Protein AF-A0A965NZQ6-F1 (afdb_monomer)

Sequence (227 aa):
MMHLPGYSPMPSATSSLTSCELIMVKKWIIGSYPTGTILVDLKPTNPVNPIVTITSPVTPPPTTNVVCNPDTIYFKQKILTLIVSNCAMSGCHDAISQREGVILTDYNHIIKEVNIKNPSSSSLYTSLLRTGEERMPPPPMAAFSKDNIAMVLTWIKQGAKNNSCEASGTACITTNMSYAKDITPILQASCTGCHSGTKPQGAIDLTTYANVSPYALNGKLYGSVAH

Foldseek 3Di:
DDFDPPAAAPPPLLDADDPLLLLLLVLVLCPQDDDDDDPPPPDPPDPDDDDPDDPDDDDFDPLPQQDDDPLAQACPPQVLSVCCVFAQDPCGQHPPNNVVVQHSNDLVRQCVQADLVDRCPRNVLVLLVDDDCSHPPGPPDDRDDPVSSVSSSSCSPVVVDNGDGDRPPDRRGRPPDDCVPSVQVSCVVTPCVQQDDDDHVVVQHPNDPVRCVVCSNVVNVSSNRVD

Mean predicted aligned error: 13.4 Å

Solvent-accessible surface area (backbone atoms only — not comparable to full-atom values): 13805 Å² total; per-residue (Å²): 116,81,61,54,91,94,54,67,73,39,39,57,84,76,48,69,68,48,76,52,53,48,50,34,54,48,30,62,64,74,50,45,68,95,55,98,67,93,78,73,86,85,67,102,82,69,97,73,77,85,79,79,83,73,94,64,90,74,77,75,77,78,76,58,72,42,78,60,62,89,88,59,69,30,26,61,80,47,53,48,38,55,40,27,69,58,44,28,39,91,82,30,19,14,90,82,53,24,44,95,79,37,38,37,73,45,67,85,46,43,55,74,37,50,32,64,93,44,42,83,73,7,58,58,55,47,40,56,70,41,60,79,88,70,14,42,43,49,79,92,51,73,69,68,49,71,65,59,53,50,48,53,51,49,25,26,70,72,60,59,52,94,39,71,67,70,57,43,90,61,58,69,64,61,58,93,74,45,62,77,79,65,44,44,60,55,35,57,75,61,41,36,88,50,17,29,85,100,76,20,53,94,78,39,46,51,82,43,67,83,55,36,45,64,36,45,76,70,44,50,50,58,45,22,40,58,112

Secondary structure (DSSP, 8-state):
-PPPTT---SS-TT----HHHHHHHHHHHH--SS---------TT----------S--PPPP-------TT---IIIIIIHHHHHHTSSTTTTSTTT-GGG---SSHHHHGGG--SSSGGG-HHHHHHT--GGG-SSPTTSPPPPHHHHHHHHHHHHTT---------SS----SS--IIIIIHHHHHHHTTTTS-SSS-GGG---SSHHHHHHHHHTSHHHHHH--

pLDDT: mean 76.34, std 20.04, range [27.98, 98.5]

Radius of gyration: 21.29 Å; Cα contacts (8 Å, |Δi|>4): 289; chains: 1; bounding box: 52×31×70 Å

Structure (mmCIF, N/CA/C/O backbone):
data_AF-A0A965NZQ6-F1
#
_entry.id   AF-A0A965NZQ6-F1
#
loop_
_atom_site.group_PDB
_atom_site.id
_atom_site.type_symbol
_atom_site.label_atom_id
_atom_site.label_alt_id
_atom_site.label_comp_id
_atom_site.label_asym_id
_atom_site.label_entity_id
_atom_site.label_seq_id
_atom_site.pdbx_PDB_ins_code
_atom_site.Cartn_x
_atom_site.Cartn_y
_atom_site.Cartn_z
_atom_site.occupancy
_atom_site.B_iso_or_equiv
_atom_site.auth_seq_id
_atom_site.auth_comp_id
_atom_site.auth_asym_id
_atom_site.auth_atom_id
_atom_site.pdbx_PDB_model_num
ATOM 1 N N . MET A 1 1 ? -0.314 -11.482 -2.669 1.00 34.03 1 MET A N 1
ATOM 2 C CA . MET A 1 1 ? 0.612 -12.296 -3.479 1.00 34.03 1 MET A CA 1
ATOM 3 C C . MET A 1 1 ? 1.827 -12.430 -2.589 1.00 34.03 1 MET A C 1
ATOM 5 O O . MET A 1 1 ? 2.390 -11.414 -2.226 1.00 34.03 1 MET A O 1
ATOM 9 N N . MET A 1 2 ? 2.039 -13.617 -2.026 1.00 33.62 2 MET A N 1
ATOM 10 C CA . MET A 1 2 ? 3.046 -13.835 -0.987 1.00 33.62 2 MET A CA 1
ATOM 11 C C . MET A 1 2 ? 4.432 -13.815 -1.628 1.00 33.62 2 MET A C 1
ATOM 13 O O . MET A 1 2 ? 4.609 -14.391 -2.703 1.00 33.62 2 MET A O 1
ATOM 17 N N . HIS A 1 3 ? 5.384 -13.151 -0.976 1.00 46.97 3 HIS A N 1
ATOM 18 C CA . HIS A 1 3 ? 6.792 -13.209 -1.345 1.00 46.97 3 HIS A CA 1
ATOM 19 C C . HIS A 1 3 ? 7.235 -14.657 -1.542 1.00 46.97 3 HIS A C 1
ATOM 21 O O . HIS A 1 3 ? 6.832 -15.552 -0.793 1.00 46.97 3 HIS A O 1
ATOM 27 N N . LEU A 1 4 ? 8.090 -14.883 -2.538 1.00 42.50 4 LEU A N 1
ATOM 28 C CA . LEU A 1 4 ? 8.787 -16.155 -2.645 1.00 42.50 4 LEU A CA 1
ATOM 29 C C . LEU A 1 4 ? 9.587 -16.381 -1.340 1.00 42.50 4 LEU A C 1
ATOM 31 O O . LEU A 1 4 ? 10.176 -15.429 -0.816 1.00 42.50 4 LEU A O 1
ATOM 35 N N . PRO A 1 5 ? 9.618 -17.605 -0.787 1.00 43.97 5 PRO A N 1
ATOM 36 C CA . PRO A 1 5 ? 10.427 -17.903 0.390 1.00 43.97 5 PRO A CA 1
ATOM 37 C C . PRO A 1 5 ? 11.899 -17.517 0.169 1.00 43.97 5 PRO A C 1
ATOM 39 O O . PRO A 1 5 ? 12.498 -17.910 -0.832 1.00 43.97 5 PRO A O 1
ATOM 42 N N . GLY A 1 6 ? 12.472 -16.742 1.097 1.00 54.19 6 GLY A N 1
ATOM 43 C CA . GLY A 1 6 ? 13.878 -16.308 1.058 1.00 54.19 6 GLY A CA 1
ATOM 44 C C . GLY A 1 6 ? 14.145 -14.911 0.478 1.00 54.19 6 GLY A C 1
ATOM 45 O O . GLY A 1 6 ? 15.311 -14.547 0.335 1.00 54.19 6 GLY A O 1
ATOM 46 N N . TYR A 1 7 ? 13.108 -14.124 0.168 1.00 55.75 7 TYR A N 1
ATOM 47 C CA . TYR A 1 7 ? 13.244 -12.759 -0.357 1.00 55.75 7 TYR A CA 1
ATOM 48 C C . TYR A 1 7 ? 12.784 -11.701 0.651 1.00 55.75 7 TYR A C 1
ATOM 50 O O . TYR A 1 7 ? 11.674 -11.787 1.174 1.00 55.75 7 TYR A O 1
ATOM 58 N N . SER A 1 8 ? 13.622 -10.688 0.895 1.00 63.75 8 SER A N 1
ATOM 59 C CA . SER A 1 8 ? 13.237 -9.502 1.670 1.00 63.75 8 SER A CA 1
ATOM 60 C C . SER A 1 8 ? 12.406 -8.546 0.801 1.00 63.75 8 SER A C 1
ATOM 62 O O . SER A 1 8 ? 12.817 -8.287 -0.334 1.00 63.75 8 SER A O 1
ATOM 64 N N . PRO A 1 9 ? 11.286 -7.993 1.308 1.00 65.88 9 PRO A N 1
ATOM 65 C CA . PRO A 1 9 ? 10.517 -6.964 0.606 1.00 65.88 9 PRO A CA 1
ATOM 66 C C . PRO A 1 9 ? 11.389 -5.740 0.305 1.00 65.88 9 PRO A C 1
ATOM 68 O O . PRO A 1 9 ? 12.067 -5.246 1.211 1.00 65.88 9 PRO A O 1
ATOM 71 N N . MET A 1 10 ? 11.396 -5.280 -0.948 1.00 78.25 10 MET A N 1
ATOM 72 C CA . MET A 1 10 ? 12.131 -4.095 -1.397 1.00 78.25 10 MET A CA 1
ATOM 73 C C . MET A 1 10 ? 11.347 -3.355 -2.489 1.00 78.25 10 MET A C 1
ATOM 75 O O . MET A 1 10 ? 10.882 -4.014 -3.411 1.00 78.25 10 MET A O 1
ATOM 79 N N . PRO A 1 11 ? 11.294 -2.013 -2.513 1.00 76.12 11 PRO A N 1
ATOM 80 C CA . PRO A 1 11 ? 11.887 -1.067 -1.559 1.00 76.12 11 PRO A CA 1
ATOM 81 C C . PRO A 1 11 ? 11.336 -1.243 -0.130 1.00 76.12 11 PRO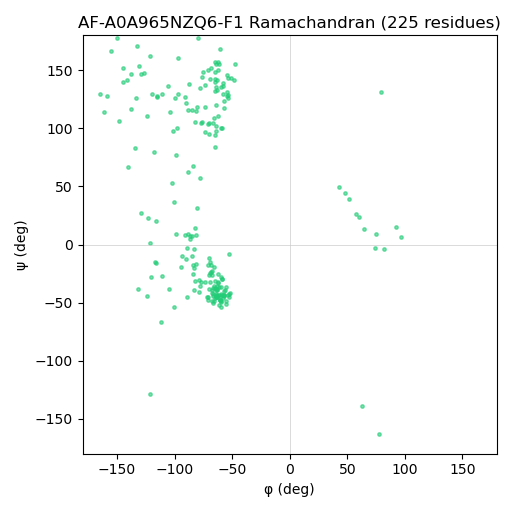 A C 1
ATOM 83 O O . PRO A 1 11 ? 10.409 -2.023 0.061 1.00 76.12 11 PRO A O 1
ATOM 86 N N . SER A 1 12 ? 11.946 -0.620 0.892 1.00 64.06 12 SER A N 1
ATOM 87 C CA . SER A 1 12 ? 11.564 -0.849 2.305 1.00 64.06 12 SER A CA 1
ATOM 88 C C . SER A 1 12 ? 10.049 -0.776 2.507 1.00 64.06 12 SER A C 1
ATOM 90 O O . SER A 1 12 ? 9.394 -0.052 1.780 1.00 64.06 12 SER A O 1
ATOM 92 N N . ALA A 1 13 ? 9.487 -1.417 3.539 1.00 57.59 13 ALA A N 1
ATOM 93 C CA . ALA A 1 13 ? 8.031 -1.536 3.761 1.00 57.59 13 ALA A CA 1
ATOM 94 C C . ALA A 1 13 ? 7.203 -0.218 3.749 1.00 57.59 13 ALA A C 1
ATOM 96 O O . ALA A 1 13 ? 5.975 -0.250 3.782 1.00 57.59 13 ALA A O 1
ATOM 97 N N . THR A 1 14 ? 7.861 0.941 3.705 1.00 55.69 14 THR A N 1
ATOM 98 C CA . THR A 1 14 ? 7.290 2.287 3.573 1.00 55.69 14 THR A CA 1
ATOM 99 C C . THR A 1 14 ? 7.205 2.808 2.126 1.00 55.69 14 THR A C 1
ATOM 101 O O . THR A 1 14 ? 6.559 3.830 1.899 1.00 55.69 14 THR A O 1
ATOM 104 N N . SER A 1 15 ? 7.813 2.139 1.140 1.00 66.31 15 SER A N 1
ATOM 105 C CA . SER A 1 15 ? 7.733 2.448 -0.292 1.00 66.31 15 SER A CA 1
ATOM 106 C C . SER A 1 15 ? 7.573 1.168 -1.125 1.00 66.31 15 SER A C 1
ATOM 108 O O . SER A 1 15 ? 8.039 0.095 -0.766 1.00 66.31 15 SER A O 1
ATOM 110 N N . SER A 1 16 ? 6.850 1.253 -2.239 1.00 75.12 16 SER A N 1
ATOM 111 C CA . SER A 1 16 ? 6.612 0.114 -3.135 1.00 75.12 16 SER A CA 1
ATOM 112 C C . SER A 1 16 ? 6.572 0.602 -4.574 1.00 75.12 16 SER A C 1
ATOM 114 O O . SER A 1 16 ? 6.234 1.762 -4.818 1.00 75.12 16 SER A O 1
ATOM 116 N N . LEU A 1 17 ? 6.939 -0.270 -5.514 1.00 78.62 17 LEU A N 1
ATOM 117 C CA . LEU A 1 17 ? 6.718 0.011 -6.928 1.00 78.62 17 LEU A CA 1
ATOM 118 C C . LEU A 1 17 ? 5.216 0.067 -7.189 1.00 78.62 17 LEU A C 1
ATOM 120 O O . LEU A 1 17 ? 4.436 -0.736 -6.670 1.00 78.62 17 LEU A O 1
ATOM 124 N N . THR A 1 18 ? 4.821 0.984 -8.058 1.00 76.56 18 THR A N 1
ATOM 125 C CA . THR A 1 18 ? 3.441 1.070 -8.512 1.00 76.56 18 THR A CA 1
ATOM 126 C C . THR A 1 18 ? 3.036 -0.212 -9.242 1.00 76.56 18 THR A C 1
ATOM 128 O O . THR A 1 18 ? 3.856 -0.927 -9.826 1.00 76.56 18 THR A O 1
ATOM 131 N N . SER A 1 19 ? 1.733 -0.503 -9.299 1.00 73.06 19 SER A N 1
ATOM 132 C CA . SER A 1 19 ? 1.248 -1.660 -10.077 1.00 73.06 19 SER A CA 1
ATOM 133 C C . SER A 1 19 ? 1.639 -1.570 -11.563 1.00 73.06 19 SER A C 1
ATOM 135 O O . SER A 1 19 ? 1.861 -2.593 -12.206 1.00 73.06 19 SER A O 1
ATOM 137 N N . CYS A 1 20 ? 1.765 -0.350 -12.091 1.00 76.75 20 CYS A N 1
ATOM 138 C CA . CYS A 1 20 ? 2.241 -0.076 -13.442 1.00 76.75 20 CYS A CA 1
ATOM 139 C C . CYS A 1 20 ? 3.720 -0.447 -13.618 1.00 76.75 20 CYS A C 1
ATOM 141 O O . CYS A 1 20 ? 4.063 -1.203 -14.524 1.00 76.75 20 CYS A O 1
ATOM 143 N N . GLU A 1 21 ? 4.584 0.016 -12.714 1.00 82.12 21 GLU A N 1
ATOM 144 C CA . GLU A 1 21 ? 6.017 -0.289 -12.719 1.00 82.12 21 GLU A CA 1
ATOM 145 C C . GLU A 1 21 ? 6.275 -1.780 -12.517 1.00 82.12 21 GLU A C 1
ATOM 147 O O . GLU A 1 21 ? 7.115 -2.354 -13.203 1.00 82.12 21 GLU A O 1
ATOM 152 N N . LEU A 1 22 ? 5.497 -2.451 -11.661 1.00 79.25 22 LEU A N 1
ATOM 153 C CA . LEU A 1 22 ? 5.549 -3.906 -11.524 1.00 79.25 22 LEU A CA 1
ATOM 154 C C . LEU A 1 22 ? 5.190 -4.615 -12.831 1.00 79.25 22 LEU A C 1
ATOM 156 O O . LEU A 1 22 ? 5.868 -5.566 -13.216 1.00 79.25 22 LEU A O 1
ATOM 160 N N . ILE A 1 23 ? 4.154 -4.157 -13.541 1.00 76.44 23 ILE A N 1
ATOM 161 C CA . ILE A 1 23 ? 3.799 -4.699 -14.859 1.00 76.44 23 ILE A CA 1
ATOM 162 C C . ILE A 1 23 ? 4.926 -4.446 -15.863 1.00 76.44 23 ILE A C 1
ATOM 164 O O . ILE A 1 23 ? 5.270 -5.362 -16.606 1.00 76.44 23 ILE A O 1
ATOM 168 N N . MET A 1 24 ? 5.518 -3.252 -15.869 1.00 80.44 24 MET A N 1
ATOM 169 C CA . MET A 1 24 ? 6.642 -2.897 -16.736 1.00 80.44 24 MET A CA 1
ATOM 170 C C . MET A 1 24 ? 7.864 -3.783 -16.465 1.00 80.44 24 MET A C 1
ATOM 172 O O . MET A 1 24 ? 8.360 -4.435 -17.381 1.00 80.44 24 MET A O 1
ATOM 176 N N . VAL A 1 25 ? 8.296 -3.898 -15.207 1.00 82.19 25 VAL A N 1
ATOM 177 C CA . VAL A 1 25 ? 9.413 -4.762 -14.795 1.00 82.19 25 VAL A CA 1
ATOM 178 C C . VAL A 1 25 ? 9.116 -6.221 -15.141 1.00 82.19 25 VAL A C 1
ATOM 180 O O . VAL A 1 25 ? 9.960 -6.889 -15.734 1.00 82.19 25 VAL A O 1
ATOM 183 N N . LYS A 1 26 ? 7.900 -6.716 -14.871 1.00 78.88 26 LYS A N 1
ATOM 184 C CA . LYS A 1 26 ? 7.492 -8.080 -15.239 1.00 78.88 26 LYS A CA 1
ATOM 185 C C . LYS A 1 26 ? 7.562 -8.303 -16.744 1.00 78.88 26 LYS A C 1
ATOM 187 O O . LYS A 1 26 ? 8.121 -9.304 -17.173 1.00 78.88 26 LYS A O 1
ATOM 192 N N . LYS A 1 27 ? 6.977 -7.398 -17.537 1.00 76.31 27 LYS A N 1
ATOM 193 C CA . LYS A 1 27 ? 6.918 -7.484 -19.004 1.00 76.31 27 LYS A CA 1
ATOM 194 C C . LYS A 1 27 ? 8.301 -7.397 -19.631 1.00 76.31 27 LYS A C 1
ATOM 196 O O . LYS A 1 27 ? 8.558 -8.122 -20.582 1.00 76.31 27 LYS A O 1
ATOM 201 N N . TRP A 1 28 ? 9.188 -6.577 -19.080 1.00 80.06 28 TRP A N 1
ATOM 202 C CA . TRP A 1 28 ? 10.584 -6.535 -19.492 1.00 80.06 28 TRP A CA 1
ATOM 203 C C . TRP A 1 28 ? 11.317 -7.851 -19.182 1.00 80.06 28 TRP A C 1
ATOM 205 O O . TRP A 1 28 ? 11.960 -8.394 -20.074 1.00 80.06 28 TRP A O 1
ATOM 215 N N . ILE A 1 29 ? 11.159 -8.413 -17.974 1.00 76.81 29 ILE A N 1
ATOM 216 C CA . ILE A 1 29 ? 11.811 -9.677 -17.573 1.00 76.81 29 ILE A CA 1
ATOM 217 C C . ILE A 1 29 ? 11.332 -10.867 -18.416 1.00 76.81 29 ILE A C 1
ATOM 219 O O . ILE A 1 29 ? 12.147 -11.671 -18.859 1.00 76.81 29 ILE A O 1
ATOM 223 N N . ILE A 1 30 ? 10.019 -10.998 -18.639 1.00 66.69 30 ILE A N 1
ATOM 224 C CA . ILE A 1 30 ? 9.443 -12.135 -19.383 1.00 66.69 30 ILE A CA 1
ATOM 225 C C . ILE A 1 30 ? 9.482 -11.949 -20.911 1.00 66.69 30 ILE A C 1
ATOM 227 O O . ILE A 1 30 ? 9.066 -12.849 -21.639 1.00 66.69 30 ILE A O 1
ATOM 231 N N . GLY A 1 31 ? 9.944 -10.790 -21.391 1.00 58.84 31 GLY A N 1
ATOM 232 C CA . GLY A 1 31 ? 9.813 -10.353 -22.779 1.00 58.84 31 GLY A CA 1
ATOM 233 C C . GLY A 1 31 ? 8.415 -9.795 -23.083 1.00 58.84 31 GLY A C 1
ATOM 234 O O . GLY A 1 31 ? 7.385 -10.389 -22.751 1.00 58.84 31 GLY A O 1
ATOM 235 N N . SER A 1 32 ? 8.354 -8.623 -23.720 1.00 45.75 32 SER A N 1
ATOM 236 C CA . SER A 1 32 ? 7.092 -8.004 -24.134 1.00 45.75 32 SER A CA 1
ATOM 237 C C . SER A 1 32 ? 6.379 -8.903 -25.155 1.00 45.75 32 SER A C 1
ATOM 239 O O . SER A 1 32 ? 6.819 -9.052 -26.290 1.00 45.75 32 SER A O 1
ATOM 241 N N . TYR A 1 33 ? 5.261 -9.516 -24.765 1.00 37.78 33 TYR A N 1
ATOM 242 C CA . TYR A 1 33 ? 4.355 -10.169 -25.717 1.00 37.78 33 TYR A CA 1
ATOM 243 C C . TYR A 1 33 ? 3.745 -9.100 -26.661 1.00 37.78 33 TYR A C 1
ATOM 245 O O . TYR A 1 33 ? 3.393 -8.031 -26.155 1.00 37.78 33 TYR A O 1
ATOM 253 N N . PRO A 1 34 ? 3.594 -9.360 -27.981 1.00 42.66 34 PRO A N 1
ATOM 254 C CA . PRO A 1 34 ? 3.455 -10.678 -28.583 1.00 42.66 34 PRO A CA 1
ATOM 255 C C . PRO A 1 34 ? 4.574 -11.030 -29.563 1.00 42.66 34 PRO A C 1
ATOM 257 O O . PRO A 1 34 ? 4.357 -11.004 -30.760 1.00 42.66 34 PRO A O 1
ATOM 260 N N . THR A 1 35 ? 5.734 -11.454 -29.073 1.00 40.81 35 THR A N 1
ATOM 261 C CA . THR A 1 35 ? 6.555 -12.445 -29.786 1.00 40.81 35 THR A CA 1
ATOM 262 C C . THR A 1 35 ? 7.531 -13.059 -28.802 1.00 40.81 35 THR A C 1
ATOM 264 O O . THR A 1 35 ? 8.422 -12.385 -28.291 1.00 40.81 35 THR A O 1
ATOM 267 N N . GLY A 1 36 ? 7.365 -14.352 -28.535 1.00 41.78 36 GLY A N 1
ATOM 268 C CA . GLY A 1 36 ? 8.407 -15.138 -27.900 1.00 41.78 36 GLY A CA 1
ATOM 269 C C . GLY A 1 36 ? 9.611 -15.204 -28.830 1.00 41.78 36 GLY A C 1
ATOM 270 O O . GLY A 1 36 ? 9.597 -15.953 -29.793 1.00 41.78 36 GLY A O 1
ATOM 271 N N . THR A 1 37 ? 10.638 -14.410 -28.560 1.00 31.62 37 THR A N 1
ATOM 272 C CA . THR A 1 37 ? 12.043 -14.742 -28.807 1.00 31.62 37 THR A CA 1
ATOM 273 C C . THR A 1 37 ? 12.863 -13.841 -27.892 1.00 31.62 37 THR A C 1
ATOM 275 O O . THR A 1 37 ? 12.667 -12.629 -27.852 1.00 31.62 37 THR A O 1
ATOM 278 N N . ILE A 1 38 ? 13.755 -14.452 -27.122 1.00 36.53 38 ILE A N 1
ATOM 279 C CA . ILE A 1 38 ? 14.754 -13.774 -26.302 1.00 36.53 38 ILE A CA 1
ATOM 280 C C . ILE A 1 38 ? 15.630 -12.916 -27.233 1.00 36.53 38 ILE A C 1
ATOM 282 O O . ILE A 1 38 ? 16.535 -13.434 -27.876 1.00 36.53 38 ILE A O 1
ATOM 286 N N . LEU A 1 39 ? 15.371 -11.608 -27.309 1.00 32.81 39 LEU A N 1
ATOM 287 C CA . LEU A 1 39 ? 16.381 -10.615 -27.681 1.00 32.81 39 LEU A CA 1
ATOM 288 C C . LEU A 1 39 ? 16.898 -9.996 -26.387 1.00 32.81 39 LEU A C 1
ATOM 290 O O . LEU A 1 39 ? 16.508 -8.903 -25.984 1.00 32.81 39 LEU A O 1
ATOM 294 N N . VAL A 1 40 ? 17.750 -10.746 -25.695 1.00 35.12 40 VAL A N 1
ATOM 295 C CA . VAL A 1 40 ? 18.619 -10.158 -24.681 1.00 35.12 40 VAL A CA 1
ATOM 296 C C . VAL A 1 40 ? 19.734 -9.489 -25.477 1.00 35.12 40 VAL A C 1
ATOM 298 O O . VAL A 1 40 ? 20.584 -10.170 -26.048 1.00 35.12 40 VAL A O 1
ATOM 301 N N . ASP A 1 41 ? 19.694 -8.163 -25.579 1.00 36.50 41 ASP A N 1
ATOM 302 C CA . ASP A 1 41 ? 20.861 -7.392 -25.999 1.00 36.50 41 ASP A CA 1
ATOM 303 C C . ASP A 1 41 ? 21.939 -7.552 -24.918 1.00 36.50 41 ASP A C 1
ATOM 305 O O . ASP A 1 41 ? 21.920 -6.900 -23.875 1.00 36.50 41 ASP A O 1
ATOM 309 N N . LEU A 1 42 ? 22.832 -8.519 -25.133 1.00 36.34 42 LEU A N 1
ATOM 310 C CA . LEU A 1 42 ? 23.912 -8.857 -24.213 1.00 36.34 42 LEU A CA 1
ATOM 311 C C . LEU A 1 42 ? 25.180 -8.013 -24.431 1.00 36.34 42 LEU A C 1
ATOM 313 O O . LEU A 1 42 ? 26.195 -8.329 -23.803 1.00 36.34 42 LEU A O 1
ATOM 317 N N . LYS A 1 43 ? 25.202 -6.966 -25.284 1.00 32.69 43 LYS A N 1
ATOM 318 C CA . LYS A 1 43 ? 26.429 -6.151 -25.423 1.00 32.69 43 LYS A CA 1
ATOM 319 C C . LYS A 1 43 ? 26.254 -4.782 -26.116 1.00 32.69 43 LYS A C 1
ATOM 321 O O . LYS A 1 43 ? 25.863 -4.740 -27.276 1.00 32.69 43 LYS A O 1
ATOM 326 N N . PRO A 1 44 ? 26.738 -3.669 -25.523 1.00 38.88 44 PRO A N 1
ATOM 327 C CA . PRO A 1 44 ? 26.581 -2.316 -26.072 1.00 38.88 44 PRO A CA 1
ATOM 328 C C . PRO A 1 44 ? 27.588 -1.940 -27.185 1.00 38.88 44 PRO A C 1
ATOM 330 O O . PRO A 1 44 ? 27.965 -0.778 -27.299 1.00 38.88 44 PRO A O 1
ATOM 333 N N . THR A 1 45 ? 28.073 -2.877 -28.010 1.00 33.56 45 THR A N 1
ATOM 334 C CA . THR A 1 45 ? 29.117 -2.572 -29.020 1.00 33.56 45 THR A CA 1
ATOM 335 C C . THR A 1 45 ? 28.809 -3.040 -30.442 1.00 33.56 45 THR A C 1
ATOM 337 O O . THR A 1 45 ? 29.747 -3.279 -31.198 1.00 33.56 45 THR A O 1
ATOM 340 N N . ASN A 1 46 ? 27.542 -3.166 -30.847 1.00 30.53 46 ASN A N 1
ATOM 341 C CA . ASN A 1 46 ? 27.214 -3.426 -32.254 1.00 30.53 46 ASN A CA 1
ATOM 342 C C . ASN A 1 46 ? 26.248 -2.358 -32.803 1.00 30.53 46 ASN A C 1
ATOM 344 O O . ASN A 1 46 ? 25.097 -2.317 -32.373 1.00 30.53 46 ASN A O 1
ATOM 348 N N . PRO A 1 47 ? 26.686 -1.468 -33.718 1.00 39.31 47 PRO A N 1
ATOM 349 C CA . PRO A 1 47 ? 25.917 -0.284 -34.097 1.00 39.31 47 PRO A CA 1
ATOM 350 C C . PRO A 1 47 ? 24.864 -0.519 -35.188 1.00 39.31 47 PRO A C 1
ATOM 352 O O . PRO A 1 47 ? 24.260 0.448 -35.641 1.00 39.31 47 PRO A O 1
ATOM 355 N N . VAL A 1 48 ? 24.594 -1.754 -35.625 1.00 35.12 48 VAL A N 1
ATOM 356 C CA . VAL A 1 48 ? 23.499 -2.003 -36.576 1.00 35.12 48 VAL A CA 1
ATOM 357 C C . VAL A 1 48 ? 22.880 -3.379 -36.329 1.00 35.12 48 VAL A C 1
ATOM 359 O O . VAL A 1 48 ? 23.464 -4.399 -36.685 1.00 35.12 48 VAL A O 1
ATOM 362 N N . ASN A 1 49 ? 21.682 -3.412 -35.741 1.00 32.00 49 ASN A N 1
ATOM 363 C CA . ASN A 1 49 ? 20.806 -4.578 -35.852 1.00 32.00 49 ASN A CA 1
ATOM 364 C C . ASN A 1 49 ? 19.961 -4.435 -37.127 1.00 32.00 49 ASN A C 1
ATOM 366 O O . ASN A 1 49 ? 19.474 -3.335 -37.406 1.00 32.00 49 ASN A O 1
ATOM 370 N N . PRO A 1 50 ? 19.762 -5.513 -37.905 1.00 29.12 50 PRO A N 1
ATOM 371 C CA . PRO A 1 50 ? 18.908 -5.466 -39.078 1.00 29.12 50 PRO A CA 1
ATOM 372 C C . PRO A 1 50 ? 17.473 -5.175 -38.635 1.00 29.12 50 PRO A C 1
ATOM 374 O O . PRO A 1 50 ? 16.878 -5.913 -37.849 1.00 29.12 50 PRO A O 1
ATOM 377 N N . ILE A 1 51 ? 16.929 -4.069 -39.134 1.00 33.41 51 ILE A N 1
ATOM 378 C CA . ILE A 1 51 ? 15.525 -3.712 -38.967 1.00 33.41 51 ILE A CA 1
ATOM 379 C C . ILE A 1 51 ? 14.715 -4.766 -39.721 1.00 33.41 51 ILE A C 1
ATOM 381 O O . ILE A 1 51 ? 14.722 -4.794 -40.950 1.00 33.41 51 ILE A O 1
ATOM 385 N N . VAL A 1 52 ? 14.009 -5.636 -39.002 1.00 27.98 52 VAL A N 1
ATOM 386 C CA . VAL A 1 52 ? 12.946 -6.431 -39.620 1.00 27.98 52 VAL A CA 1
ATOM 387 C C . VAL A 1 52 ? 11.751 -5.501 -39.792 1.00 27.98 52 VAL A C 1
ATOM 389 O O . VAL A 1 52 ? 11.086 -5.134 -38.823 1.00 27.98 52 VAL A O 1
ATOM 392 N N . THR A 1 53 ? 11.507 -5.072 -41.029 1.00 34.78 53 THR A N 1
ATOM 393 C CA . THR A 1 53 ? 10.316 -4.304 -41.396 1.00 34.78 53 THR A CA 1
ATOM 394 C C . THR A 1 53 ? 9.088 -5.194 -41.232 1.00 34.78 53 THR A C 1
ATOM 396 O O . THR A 1 53 ? 8.834 -6.082 -42.043 1.00 34.78 53 THR A O 1
ATOM 399 N N . ILE A 1 54 ? 8.325 -4.964 -40.167 1.00 36.97 54 ILE A N 1
ATOM 400 C CA . ILE A 1 54 ? 7.037 -5.622 -39.948 1.00 36.97 54 ILE A CA 1
ATOM 401 C C . ILE A 1 54 ? 5.990 -4.866 -40.773 1.00 36.97 54 ILE A C 1
ATOM 403 O O . ILE A 1 54 ? 5.727 -3.693 -40.527 1.00 36.97 54 ILE A O 1
ATOM 407 N N . THR A 1 55 ? 5.407 -5.525 -41.772 1.00 34.44 55 THR A N 1
ATOM 408 C CA . THR A 1 55 ? 4.420 -4.963 -42.716 1.00 34.44 55 THR A CA 1
ATOM 409 C C . THR A 1 55 ? 2.982 -4.941 -42.184 1.00 34.44 55 THR A C 1
ATOM 411 O O . THR A 1 55 ? 2.050 -4.703 -42.949 1.00 34.44 55 THR A O 1
ATOM 414 N N . SER A 1 56 ? 2.781 -5.132 -40.876 1.00 37.94 56 SER A N 1
ATOM 415 C CA . SER A 1 56 ? 1.453 -5.123 -40.252 1.00 37.94 56 SER A CA 1
ATOM 416 C C . SER A 1 56 ? 1.351 -4.023 -39.192 1.00 37.94 56 SER A C 1
ATOM 418 O O . SER A 1 56 ? 2.215 -3.953 -38.314 1.00 37.94 56 SER A O 1
ATOM 420 N N . PRO A 1 57 ? 0.306 -3.175 -39.220 1.00 40.22 57 PRO A N 1
ATOM 421 C CA . PRO A 1 57 ? 0.128 -2.124 -38.231 1.00 40.22 57 PRO A CA 1
ATOM 422 C C . PRO A 1 57 ? -0.243 -2.754 -36.885 1.00 40.22 57 PRO A C 1
ATOM 424 O O . PRO A 1 57 ? -1.373 -3.188 -36.674 1.00 40.22 57 PRO A O 1
ATOM 427 N N . VAL A 1 58 ? 0.712 -2.808 -35.958 1.00 42.88 58 VAL A N 1
ATOM 428 C CA . VAL A 1 58 ? 0.413 -3.050 -34.544 1.00 42.88 58 VAL A CA 1
ATOM 429 C C . VAL A 1 58 ? 0.008 -1.708 -33.953 1.00 42.88 58 VAL A C 1
ATOM 431 O O . VAL A 1 58 ? 0.843 -0.828 -33.749 1.00 42.88 58 VAL A O 1
ATOM 434 N N . THR A 1 59 ? -1.287 -1.533 -33.705 1.00 40.19 59 THR A N 1
ATOM 435 C CA . THR A 1 59 ? -1.782 -0.413 -32.902 1.00 40.19 59 THR A CA 1
ATOM 436 C C . THR A 1 59 ? -1.113 -0.467 -31.526 1.00 40.19 59 THR A C 1
ATOM 438 O O . THR A 1 59 ? -1.225 -1.504 -30.862 1.00 40.19 59 THR A O 1
ATOM 441 N N . PRO A 1 60 ? -0.412 0.596 -31.084 1.00 45.97 60 PRO A N 1
ATOM 442 C CA . PRO A 1 60 ? 0.109 0.653 -29.725 1.00 45.97 60 PRO A CA 1
ATOM 443 C C . PRO A 1 60 ? -1.038 0.411 -28.729 1.00 45.97 60 PRO A C 1
ATOM 445 O O . PRO A 1 60 ? -2.162 0.860 -28.985 1.00 45.97 60 PRO A O 1
ATOM 448 N N . PRO A 1 61 ? -0.796 -0.297 -27.608 1.00 44.91 61 PRO A N 1
ATOM 449 C CA . PRO A 1 61 ? -1.769 -0.386 -26.531 1.00 44.91 61 PRO A CA 1
ATOM 450 C C . PRO A 1 61 ? -2.212 1.029 -26.156 1.00 44.91 61 PRO A C 1
ATOM 452 O O . PRO A 1 61 ? -1.374 1.938 -26.176 1.00 44.91 61 PRO A O 1
ATOM 455 N N . PRO A 1 62 ? -3.493 1.239 -25.812 1.00 46.78 62 PRO A N 1
ATOM 456 C CA . PRO A 1 62 ? -3.966 2.557 -25.438 1.00 46.78 62 PRO A CA 1
ATOM 457 C C . PRO A 1 62 ? -3.074 3.096 -24.321 1.00 46.78 62 PRO A C 1
ATOM 459 O O . PRO A 1 62 ? -2.889 2.436 -23.297 1.00 46.78 62 PRO A O 1
ATOM 462 N N . THR A 1 63 ? -2.519 4.291 -24.513 1.00 49.62 63 THR A N 1
ATOM 463 C CA . THR A 1 63 ? -1.919 5.078 -23.437 1.00 49.62 63 THR A CA 1
ATOM 464 C C . THR A 1 63 ? -3.046 5.457 -22.485 1.00 49.62 63 THR A C 1
ATOM 466 O O . THR A 1 63 ? -3.677 6.503 -22.627 1.00 49.62 63 THR A O 1
ATOM 469 N N . THR A 1 64 ? -3.385 4.564 -21.560 1.00 52.78 64 THR A N 1
ATOM 470 C CA . THR A 1 64 ? -4.401 4.839 -20.553 1.00 52.78 64 THR A CA 1
ATOM 471 C C . THR A 1 64 ? -3.794 5.804 -19.548 1.00 52.78 64 THR A C 1
ATOM 473 O O . THR A 1 64 ? -3.083 5.386 -18.637 1.00 52.78 64 THR A O 1
ATOM 476 N N . ASN A 1 65 ? -4.057 7.099 -19.719 1.00 59.31 65 ASN A N 1
ATOM 477 C CA . ASN A 1 65 ? -3.912 8.062 -18.636 1.00 59.31 65 ASN A CA 1
ATOM 478 C C . ASN A 1 65 ? -4.861 7.617 -17.521 1.00 59.31 65 ASN A C 1
ATOM 480 O O . ASN A 1 65 ? -6.076 7.792 -17.620 1.00 59.31 65 ASN A O 1
ATOM 484 N N . VAL A 1 66 ? -4.317 6.963 -16.496 1.00 66.56 66 VAL A N 1
ATOM 485 C CA . VAL A 1 66 ? -5.095 6.532 -15.338 1.00 66.56 66 VAL A CA 1
ATOM 486 C C . VAL A 1 66 ? -5.456 7.782 -14.542 1.00 66.56 66 VAL A C 1
ATOM 488 O O .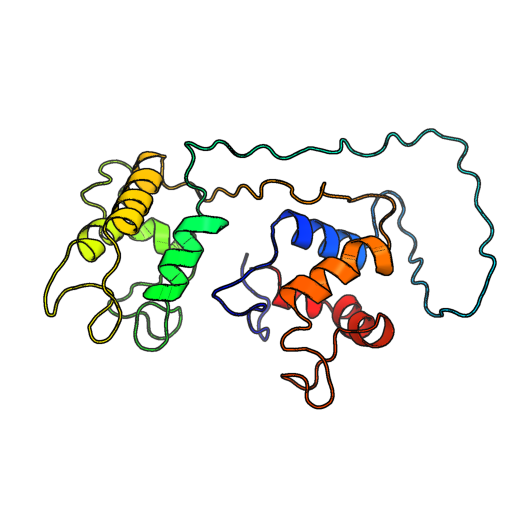 VAL A 1 66 ? -4.614 8.357 -13.857 1.00 66.56 66 VAL A O 1
ATOM 491 N N . VAL A 1 67 ? -6.709 8.219 -14.658 1.00 73.00 67 VAL A N 1
ATOM 492 C CA . VAL A 1 67 ? -7.268 9.289 -13.828 1.00 73.00 67 VAL A CA 1
ATOM 493 C C . VAL A 1 67 ? -7.853 8.651 -12.574 1.00 73.00 67 VAL A C 1
ATOM 495 O O . VAL A 1 67 ? -8.796 7.863 -12.650 1.00 73.00 67 VAL A O 1
ATOM 498 N N . CYS A 1 68 ? -7.285 8.979 -11.414 1.00 81.19 68 CYS A N 1
ATOM 499 C CA . CYS A 1 68 ? -7.823 8.532 -10.135 1.00 81.19 68 CYS A CA 1
ATOM 500 C C . CYS A 1 68 ? -9.063 9.328 -9.759 1.00 81.19 68 CYS A C 1
ATOM 502 O O . CYS A 1 68 ? -9.134 10.534 -9.988 1.00 81.19 68 CYS A O 1
ATOM 504 N N . ASN A 1 69 ? -10.025 8.654 -9.133 1.00 85.00 69 ASN A N 1
ATOM 505 C CA . ASN A 1 69 ? -11.160 9.344 -8.550 1.00 85.00 69 ASN A CA 1
ATOM 506 C C . ASN A 1 69 ? -10.686 10.053 -7.265 1.00 85.00 69 ASN A C 1
ATOM 508 O O . ASN A 1 69 ? -10.242 9.355 -6.347 1.00 85.00 69 ASN A O 1
ATOM 512 N N . PRO A 1 70 ? -10.773 11.395 -7.183 1.00 85.12 70 PRO A N 1
ATOM 513 C CA . PRO A 1 70 ? -10.304 12.148 -6.020 1.00 85.12 70 PRO A CA 1
ATOM 514 C C . PRO A 1 70 ? -11.063 11.800 -4.733 1.00 85.12 70 PRO A C 1
ATOM 516 O O . PRO A 1 70 ? -10.494 11.902 -3.650 1.00 85.12 70 PRO A O 1
ATOM 519 N N . ASP A 1 71 ? -12.305 11.327 -4.845 1.00 89.94 71 ASP A N 1
ATOM 520 C CA . ASP A 1 71 ? -13.133 10.954 -3.700 1.00 89.94 71 ASP A CA 1
ATOM 521 C C . ASP A 1 71 ? -12.865 9.523 -3.225 1.00 89.94 71 ASP A C 1
ATOM 523 O O . ASP A 1 71 ? -13.359 9.116 -2.178 1.00 89.94 71 ASP A O 1
ATOM 527 N N . THR A 1 72 ? -12.107 8.717 -3.976 1.00 90.69 72 THR A N 1
ATOM 528 C CA . THR A 1 72 ? -11.814 7.328 -3.605 1.00 90.69 72 THR A CA 1
ATOM 529 C C . THR A 1 72 ? -10.535 7.238 -2.786 1.00 90.69 72 THR A C 1
ATOM 531 O O . THR A 1 72 ? -9.462 7.646 -3.224 1.00 90.69 72 THR A O 1
ATOM 534 N N . ILE A 1 73 ? -10.623 6.604 -1.617 1.00 91.69 73 ILE A N 1
ATOM 535 C CA . ILE A 1 73 ? -9.444 6.225 -0.848 1.00 91.69 73 ILE A CA 1
ATOM 536 C C . ILE A 1 73 ? -8.944 4.879 -1.366 1.00 91.69 73 ILE A C 1
ATOM 538 O O . ILE A 1 73 ? -9.628 3.856 -1.278 1.00 91.69 73 ILE A O 1
ATOM 542 N N . TYR A 1 74 ? -7.739 4.887 -1.926 1.00 87.31 74 TYR A N 1
ATOM 543 C CA . TYR A 1 74 ? -7.108 3.692 -2.466 1.00 87.31 74 TYR A CA 1
ATOM 544 C C . TYR A 1 74 ? -6.271 2.995 -1.400 1.00 87.31 74 TYR A C 1
ATOM 546 O O . TYR A 1 74 ? -5.348 3.582 -0.832 1.00 87.31 74 TYR A O 1
ATOM 554 N N . PHE A 1 75 ? -6.604 1.734 -1.131 1.00 87.56 75 PHE A N 1
ATOM 555 C CA . PHE A 1 75 ? -5.984 0.957 -0.066 1.00 87.56 75 PHE A CA 1
ATOM 556 C C . PHE A 1 75 ? -4.465 0.906 -0.197 1.00 87.56 75 PHE A C 1
ATOM 558 O O . PHE A 1 75 ? -3.778 1.245 0.761 1.00 87.56 75 PHE A O 1
ATOM 565 N N . LYS A 1 76 ? -3.937 0.542 -1.373 1.00 80.06 76 LYS A N 1
ATOM 566 C CA . LYS A 1 76 ? -2.492 0.316 -1.535 1.00 80.06 76 LYS A CA 1
ATOM 567 C C . LYS A 1 76 ? -1.650 1.574 -1.296 1.00 80.06 76 LYS A C 1
ATOM 569 O O . LYS A 1 76 ? -0.652 1.492 -0.597 1.00 80.06 76 LYS A O 1
ATOM 574 N N . GLN A 1 77 ? -2.063 2.724 -1.835 1.00 80.62 77 GLN A N 1
ATOM 575 C CA . GLN A 1 77 ? -1.282 3.970 -1.772 1.00 80.62 77 GLN A CA 1
ATOM 576 C C . GLN A 1 77 ? -1.486 4.755 -0.473 1.00 80.62 77 GLN A C 1
ATOM 578 O O . GLN A 1 77 ? -0.652 5.583 -0.114 1.00 80.62 77 GLN A O 1
ATOM 583 N N . LYS A 1 78 ? -2.638 4.585 0.187 1.00 85.62 78 LYS A N 1
ATOM 584 C CA . LYS A 1 78 ? -2.995 5.366 1.376 1.00 85.62 78 LYS A CA 1
ATOM 585 C C . LYS A 1 78 ? -3.014 4.495 2.620 1.00 85.62 78 LYS A C 1
ATOM 587 O O . LYS A 1 78 ? -2.184 4.669 3.504 1.00 85.62 78 LYS A O 1
ATOM 592 N N . ILE A 1 79 ? -3.949 3.555 2.691 1.00 92.69 79 ILE A N 1
ATOM 593 C CA . ILE A 1 79 ? -4.232 2.815 3.925 1.00 92.69 79 ILE A CA 1
ATOM 594 C C . ILE A 1 79 ? -3.114 1.837 4.273 1.00 92.69 79 ILE A C 1
ATOM 596 O O . ILE A 1 79 ? -2.657 1.839 5.410 1.00 92.69 79 ILE A O 1
ATOM 600 N N . LEU A 1 80 ? -2.641 1.037 3.317 1.00 85.31 80 LEU A N 1
ATOM 601 C CA . LEU A 1 80 ? -1.580 0.063 3.556 1.00 85.31 80 LEU A CA 1
ATOM 602 C C . LEU A 1 80 ? -0.304 0.762 4.033 1.00 85.31 80 LEU A C 1
ATOM 604 O O . LEU A 1 80 ? 0.230 0.395 5.073 1.00 85.31 80 LEU A O 1
ATOM 608 N N . THR A 1 81 ? 0.127 1.821 3.343 1.00 80.31 81 THR A N 1
ATOM 609 C CA . THR A 1 81 ? 1.294 2.619 3.746 1.00 80.31 81 THR A CA 1
ATOM 610 C C . THR A 1 81 ? 1.128 3.200 5.147 1.00 80.31 81 THR A C 1
ATOM 612 O O . THR A 1 81 ? 2.040 3.097 5.966 1.00 80.31 81 THR A O 1
ATOM 615 N N . LEU A 1 82 ? -0.039 3.777 5.450 1.00 85.69 82 LEU A N 1
ATOM 616 C CA . LEU A 1 82 ? -0.339 4.344 6.764 1.00 85.69 82 LEU A CA 1
ATOM 617 C C . LEU A 1 82 ? -0.262 3.295 7.882 1.00 85.69 82 LEU A C 1
ATOM 619 O O . LEU A 1 82 ? 0.375 3.542 8.906 1.00 85.69 82 LEU A O 1
ATOM 623 N N . ILE A 1 83 ? -0.886 2.134 7.683 1.00 91.19 83 ILE A N 1
ATOM 624 C CA . ILE A 1 83 ? -0.959 1.064 8.680 1.00 91.19 83 ILE A CA 1
ATOM 625 C C . ILE A 1 83 ? 0.394 0.366 8.856 1.00 91.19 83 ILE A C 1
ATOM 627 O O . ILE A 1 83 ? 0.847 0.182 9.986 1.00 91.19 83 ILE A O 1
ATOM 631 N N . VAL A 1 84 ? 1.088 0.036 7.767 1.00 83.19 84 VAL A N 1
ATOM 632 C CA . VAL A 1 84 ? 2.394 -0.632 7.843 1.00 83.19 84 VAL A CA 1
ATOM 633 C C . VAL A 1 84 ? 3.431 0.268 8.512 1.00 83.19 84 VAL A C 1
ATOM 635 O O . VAL A 1 84 ? 4.142 -0.186 9.404 1.00 83.19 84 VAL A O 1
ATOM 638 N N . SER A 1 85 ? 3.454 1.562 8.174 1.00 82.50 85 SER A N 1
ATOM 639 C CA . SER A 1 85 ? 4.448 2.504 8.716 1.00 82.50 85 SER A CA 1
ATOM 640 C C . SER A 1 85 ? 4.276 2.799 10.208 1.00 82.50 85 SER A C 1
ATOM 642 O O . SER A 1 85 ? 5.233 3.216 10.854 1.00 82.50 85 SER A O 1
ATOM 644 N N . ASN A 1 86 ? 3.071 2.621 10.760 1.00 87.25 86 ASN A N 1
ATOM 645 C CA . ASN A 1 86 ? 2.763 3.021 12.137 1.00 87.25 86 ASN A CA 1
ATOM 646 C C . ASN A 1 86 ? 2.381 1.852 13.054 1.00 87.25 86 ASN A C 1
ATOM 648 O O . ASN A 1 86 ? 2.360 2.036 14.266 1.00 87.25 86 AS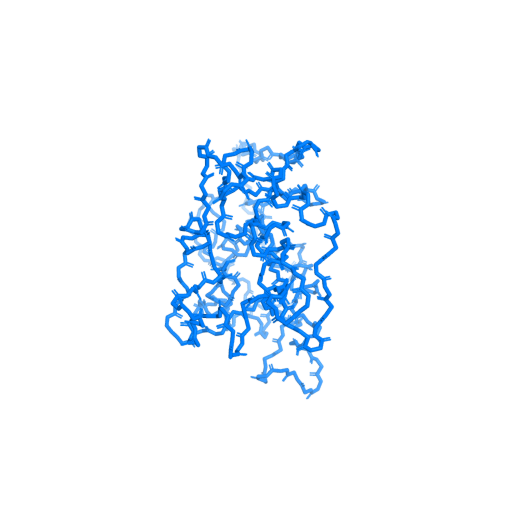N A O 1
ATOM 652 N N . CYS A 1 87 ? 2.061 0.668 12.522 1.00 91.69 87 CYS A N 1
ATOM 653 C CA . CYS A 1 87 ? 1.512 -0.433 13.323 1.00 91.69 87 CYS A CA 1
ATOM 654 C C . CYS A 1 87 ? 2.205 -1.781 13.076 1.00 91.69 87 CYS A C 1
ATOM 656 O O . CYS A 1 87 ? 2.413 -2.545 14.023 1.00 91.69 87 CYS A O 1
ATOM 658 N N . ALA A 1 88 ? 2.570 -2.086 11.827 1.00 89.06 88 ALA A N 1
ATOM 659 C CA . ALA A 1 88 ? 3.118 -3.387 11.441 1.00 89.06 88 ALA A CA 1
ATOM 660 C C . ALA A 1 88 ? 4.648 -3.447 11.595 1.00 89.06 88 ALA A C 1
ATOM 662 O O . ALA A 1 88 ? 5.385 -3.611 10.625 1.00 89.06 88 ALA A O 1
ATOM 663 N N . MET A 1 89 ? 5.123 -3.298 12.832 1.00 85.50 89 MET A N 1
ATOM 664 C CA . MET A 1 89 ? 6.548 -3.320 13.175 1.00 85.50 89 MET A CA 1
ATOM 665 C C . MET A 1 89 ? 6.894 -4.413 14.185 1.00 85.50 89 MET A C 1
ATOM 667 O O . MET A 1 89 ? 6.019 -4.924 14.889 1.00 85.50 89 MET A O 1
ATOM 671 N N . SER A 1 90 ? 8.187 -4.731 14.268 1.00 85.81 90 SER A N 1
ATOM 672 C CA . SER A 1 90 ? 8.724 -5.705 15.222 1.00 85.81 90 SER A CA 1
ATOM 673 C C . SER A 1 90 ? 8.326 -5.361 16.657 1.00 85.81 90 SER A C 1
ATOM 675 O O . SER A 1 90 ? 8.435 -4.214 17.090 1.00 85.81 90 SER A O 1
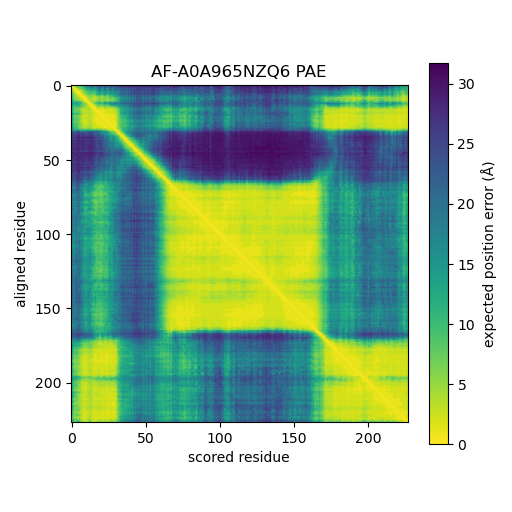ATOM 677 N N . GLY A 1 91 ? 7.819 -6.356 17.382 1.00 85.88 91 GLY A N 1
ATOM 678 C CA . GLY A 1 91 ? 7.247 -6.219 18.722 1.00 85.88 91 GLY A CA 1
ATOM 679 C C . GLY A 1 91 ? 5.789 -5.733 18.767 1.00 85.88 91 GLY A C 1
ATOM 680 O O . GLY A 1 91 ? 5.208 -5.685 19.859 1.00 85.88 91 GLY A O 1
ATOM 681 N N . CYS A 1 92 ? 5.185 -5.397 17.622 1.00 93.69 92 CYS A N 1
ATOM 682 C CA . CYS A 1 92 ? 3.809 -4.907 17.483 1.00 93.69 92 CYS A CA 1
ATOM 683 C C . CYS A 1 92 ? 2.990 -5.835 16.566 1.00 93.69 92 CYS A C 1
ATOM 685 O O . CYS A 1 92 ? 2.949 -7.038 16.805 1.00 93.69 92 CYS A O 1
ATOM 687 N N . HIS A 1 93 ? 2.311 -5.302 15.547 1.00 95.69 93 HIS A N 1
ATOM 688 C CA . HIS A 1 93 ? 1.362 -6.041 14.705 1.00 95.69 93 HIS A CA 1
ATOM 689 C C . HIS A 1 93 ? 1.967 -6.460 13.355 1.00 95.69 93 HIS A C 1
ATOM 691 O O . HIS A 1 93 ? 1.307 -6.394 12.315 1.00 95.69 93 HIS A O 1
ATOM 697 N N . ASP A 1 94 ? 3.251 -6.825 13.341 1.00 86.00 94 ASP A N 1
ATOM 698 C CA . ASP A 1 94 ? 3.882 -7.432 12.168 1.00 86.00 94 ASP A CA 1
ATOM 699 C C . ASP A 1 94 ? 3.539 -8.930 12.048 1.00 86.00 94 ASP A C 1
ATOM 701 O O . ASP A 1 94 ? 2.847 -9.511 12.887 1.00 86.00 94 ASP A O 1
ATOM 705 N N . ALA A 1 95 ? 4.021 -9.575 10.985 1.00 83.19 95 ALA A N 1
ATOM 706 C CA . ALA A 1 95 ? 3.746 -10.986 10.722 1.00 83.19 95 ALA A CA 1
ATOM 707 C C . ALA A 1 95 ? 4.424 -11.955 11.713 1.00 83.19 95 ALA A C 1
ATOM 709 O O . ALA A 1 95 ? 4.062 -13.131 11.741 1.00 83.19 95 ALA A O 1
ATOM 710 N N . ILE A 1 96 ? 5.403 -11.492 12.501 1.00 81.75 96 ILE A N 1
ATOM 711 C CA . ILE A 1 96 ? 6.204 -12.332 13.405 1.00 81.75 96 ILE A CA 1
ATOM 712 C C . ILE A 1 96 ? 5.695 -12.211 14.842 1.00 81.75 96 ILE A C 1
ATOM 714 O O . ILE A 1 96 ? 5.393 -13.209 15.487 1.00 81.75 96 ILE A O 1
ATOM 718 N N . SER A 1 97 ? 5.607 -10.983 15.335 1.00 91.75 97 SER A N 1
ATOM 719 C CA . SER A 1 97 ? 5.282 -10.635 16.715 1.00 91.75 97 SER A CA 1
ATOM 720 C C . SER A 1 97 ? 3.792 -10.760 16.987 1.00 91.75 97 SER A C 1
ATOM 722 O O . SER A 1 97 ? 3.421 -11.158 18.088 1.00 91.75 97 SER A O 1
ATOM 724 N N . GLN A 1 98 ? 2.957 -10.419 15.995 1.00 91.69 98 GLN A N 1
ATOM 725 C CA . GLN A 1 98 ? 1.501 -10.584 16.022 1.00 91.69 98 GLN A CA 1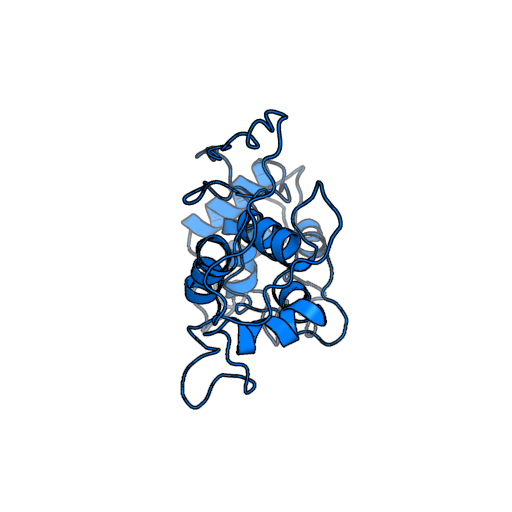
ATOM 726 C C . GLN A 1 98 ? 0.885 -10.184 17.370 1.00 91.69 98 GLN A C 1
ATOM 728 O O . GLN A 1 98 ? 0.157 -10.965 17.984 1.00 91.69 98 GLN A O 1
ATOM 733 N N . ARG A 1 99 ? 1.228 -9.001 17.897 1.00 92.94 99 ARG A N 1
ATOM 734 C CA . ARG A 1 99 ? 0.751 -8.561 19.213 1.00 92.94 99 ARG A CA 1
ATOM 735 C C . ARG A 1 99 ? -0.775 -8.649 19.246 1.00 92.94 99 ARG A C 1
ATOM 737 O O . ARG A 1 99 ? -1.442 -8.165 18.334 1.00 92.94 99 ARG A O 1
ATOM 744 N N . GLU A 1 100 ? -1.295 -9.307 20.281 1.00 94.19 100 GLU A N 1
ATOM 745 C CA . GLU A 1 100 ? -2.728 -9.610 20.449 1.00 94.19 100 GLU A CA 1
ATOM 746 C C . GLU A 1 100 ? -3.336 -10.473 19.321 1.00 94.19 100 GLU A C 1
ATOM 748 O O . GLU A 1 100 ? -4.541 -10.469 19.100 1.00 94.19 100 GLU A O 1
ATOM 753 N N . GLY A 1 101 ? -2.510 -11.240 18.605 1.00 95.38 101 GLY A N 1
ATOM 754 C CA . GLY A 1 101 ? -2.926 -12.068 17.469 1.00 95.38 101 GLY A CA 1
ATOM 755 C C . GLY A 1 101 ? -3.224 -11.276 16.192 1.00 95.38 101 GLY A C 1
ATOM 756 O O . GLY A 1 101 ? -3.739 -11.843 15.229 1.00 95.38 101 GLY A O 1
ATOM 757 N N . VAL A 1 102 ? -2.914 -9.977 16.169 1.00 96.75 102 VAL A N 1
ATOM 758 C CA . VAL A 1 102 ? -3.244 -9.076 15.062 1.00 96.75 102 VAL A CA 1
ATOM 759 C C . VAL A 1 102 ? -2.043 -8.913 14.129 1.00 96.75 102 VAL A C 1
ATOM 761 O O . VAL A 1 102 ? -0.940 -8.579 14.564 1.00 96.75 102 VAL A O 1
ATOM 764 N N . ILE A 1 103 ? -2.285 -9.099 12.829 1.00 89.88 103 ILE A N 1
ATOM 765 C CA . ILE A 1 103 ? -1.316 -8.890 11.746 1.00 89.88 103 ILE A CA 1
ATOM 766 C C . ILE A 1 103 ? -1.822 -7.748 10.865 1.00 89.88 103 ILE A C 1
ATOM 768 O O . ILE A 1 103 ? -2.945 -7.791 10.370 1.00 89.88 103 ILE A O 1
ATOM 772 N N . LEU A 1 104 ? -0.989 -6.735 10.633 1.00 91.44 104 LEU A N 1
ATOM 773 C CA . LEU A 1 104 ? -1.352 -5.540 9.861 1.00 91.44 104 LEU A CA 1
ATOM 774 C C . LEU A 1 104 ? -0.431 -5.299 8.657 1.00 91.44 104 LEU A C 1
ATOM 776 O O . LEU A 1 104 ? -0.315 -4.181 8.163 1.00 91.44 104 LEU A O 1
ATOM 780 N N . THR A 1 105 ? 0.230 -6.349 8.173 1.00 80.69 105 THR A N 1
ATOM 781 C CA . THR A 1 105 ? 1.193 -6.271 7.063 1.00 80.69 105 THR A CA 1
ATOM 782 C C . THR A 1 105 ? 0.553 -6.323 5.678 1.00 80.69 105 THR A C 1
ATOM 784 O O . THR A 1 105 ? 1.204 -5.980 4.697 1.00 80.69 105 THR A O 1
ATOM 787 N N . ASP A 1 106 ? -0.699 -6.775 5.563 1.00 76.62 106 ASP A N 1
ATOM 788 C CA . ASP A 1 106 ? -1.361 -6.971 4.273 1.00 76.62 106 ASP A CA 1
ATOM 789 C C . ASP A 1 106 ? -2.890 -6.897 4.366 1.00 76.62 106 ASP A C 1
ATOM 791 O O . ASP A 1 106 ? -3.488 -6.970 5.439 1.00 76.62 106 ASP A O 1
ATOM 795 N N . TYR A 1 107 ? -3.535 -6.784 3.204 1.00 84.00 107 TYR A N 1
ATOM 796 C CA . TYR A 1 107 ? -4.987 -6.668 3.095 1.00 84.00 107 TYR A CA 1
ATOM 797 C C . TYR A 1 107 ? -5.758 -7.822 3.746 1.00 84.00 107 TYR A C 1
ATOM 799 O O . TYR A 1 107 ? -6.767 -7.581 4.404 1.00 84.00 107 TYR A O 1
ATOM 807 N N . ASN A 1 108 ? -5.312 -9.068 3.553 1.00 83.75 108 ASN A N 1
ATOM 808 C CA . ASN A 1 108 ? -6.065 -10.247 3.986 1.00 83.75 108 ASN A CA 1
ATOM 809 C C . ASN A 1 108 ? -6.143 -10.336 5.511 1.00 83.75 108 ASN A C 1
ATOM 811 O O . ASN A 1 108 ? -7.087 -10.925 6.038 1.00 83.75 108 ASN A O 1
ATOM 815 N N . HIS A 1 109 ? -5.164 -9.765 6.209 1.00 91.25 109 HIS A N 1
ATOM 816 C CA . HIS A 1 109 ? -5.191 -9.646 7.658 1.00 91.25 109 HIS A CA 1
ATOM 817 C C . HIS A 1 109 ? -5.870 -8.354 8.117 1.00 91.25 109 HIS A C 1
ATOM 819 O O . HIS A 1 109 ? -6.766 -8.426 8.951 1.00 91.25 109 HIS A O 1
ATOM 825 N N . ILE A 1 110 ? -5.565 -7.204 7.504 1.00 93.00 110 ILE A N 1
ATOM 826 C CA . ILE A 1 110 ? -6.179 -5.914 7.868 1.00 93.00 110 ILE A CA 1
ATOM 827 C C . ILE A 1 110 ? -7.709 -5.964 7.754 1.00 93.00 110 ILE A C 1
ATOM 829 O O . ILE A 1 110 ? -8.409 -5.432 8.612 1.00 93.00 110 ILE A O 1
ATOM 833 N N . ILE A 1 111 ? -8.252 -6.620 6.724 1.00 96.31 111 ILE A N 1
ATOM 834 C CA . ILE A 1 111 ? -9.703 -6.687 6.514 1.00 96.31 111 ILE A CA 1
ATOM 835 C C . ILE A 1 111 ? -10.435 -7.470 7.617 1.00 96.31 111 ILE A C 1
ATOM 837 O O . ILE A 1 111 ? -11.634 -7.276 7.797 1.00 96.31 111 ILE A O 1
ATOM 841 N N . LYS A 1 112 ? -9.733 -8.316 8.387 1.00 97.81 112 LYS A N 1
ATOM 842 C CA . LYS A 1 112 ? -10.308 -9.037 9.537 1.00 97.81 112 LYS A CA 1
ATOM 843 C C . LYS A 1 112 ? -10.619 -8.098 10.705 1.00 97.81 112 LYS A C 1
ATOM 845 O O . LYS A 1 112 ? -11.559 -8.352 11.448 1.00 97.81 112 LYS A O 1
ATOM 850 N N . GLU A 1 113 ? -9.903 -6.978 10.797 1.00 98.19 113 GLU A N 1
ATOM 851 C CA . GLU A 1 113 ? -10.097 -5.941 11.819 1.00 98.19 113 GLU A CA 1
ATOM 852 C C . GLU A 1 113 ? -11.156 -4.898 11.426 1.00 98.19 113 GLU A C 1
ATOM 854 O O . GLU A 1 113 ? -11.365 -3.897 12.123 1.00 98.19 113 GLU A O 1
ATOM 859 N N . VAL A 1 114 ? -11.823 -5.104 10.286 1.00 98.38 114 VAL A N 1
ATOM 860 C CA . VAL A 1 114 ? -12.763 -4.160 9.686 1.00 98.38 114 VAL A CA 1
ATOM 861 C C . VAL A 1 114 ? -14.175 -4.732 9.670 1.00 98.38 114 VAL A C 1
ATOM 863 O O . VAL A 1 114 ? -14.439 -5.800 9.123 1.00 98.38 114 VAL A O 1
ATOM 866 N N . ASN A 1 115 ? -15.127 -3.957 10.188 1.00 97.88 115 ASN A N 1
ATOM 867 C CA . ASN A 1 115 ? -16.547 -4.229 10.038 1.00 97.88 115 ASN A CA 1
ATOM 868 C C . ASN A 1 115 ? -17.130 -3.327 8.943 1.00 97.88 115 ASN A C 1
ATOM 870 O O . ASN A 1 115 ? -17.490 -2.178 9.180 1.00 97.88 115 ASN A O 1
ATOM 874 N N . ILE A 1 116 ? -17.262 -3.864 7.731 1.00 95.44 116 ILE A N 1
ATOM 875 C CA . ILE A 1 116 ? -17.784 -3.110 6.579 1.00 95.44 116 ILE A CA 1
ATOM 876 C C . ILE A 1 116 ? -19.258 -2.711 6.780 1.00 95.44 116 ILE A C 1
ATOM 878 O O . ILE A 1 116 ? -19.685 -1.663 6.302 1.00 95.44 116 ILE A O 1
ATOM 882 N N . LYS A 1 117 ? -20.043 -3.521 7.509 1.00 96.62 117 LYS A N 1
ATOM 883 C CA . LYS A 1 117 ? -21.461 -3.228 7.785 1.00 96.62 117 LYS A CA 1
ATOM 884 C C . LYS A 1 117 ? -21.624 -2.104 8.805 1.00 96.62 117 LYS A C 1
ATOM 886 O O . LYS A 1 117 ? -22.595 -1.358 8.735 1.00 96.62 117 LYS A O 1
ATOM 891 N N . ASN A 1 118 ? -20.687 -1.990 9.743 1.00 97.62 118 ASN A N 1
ATOM 892 C CA . ASN A 1 118 ? -20.651 -0.927 10.737 1.00 97.62 118 ASN A CA 1
ATOM 893 C C . ASN A 1 118 ? -19.226 -0.356 10.857 1.00 97.62 118 ASN A C 1
ATOM 895 O O . ASN A 1 118 ? -18.477 -0.745 11.756 1.00 97.62 118 ASN A O 1
ATOM 899 N N . PRO A 1 119 ? -18.843 0.579 9.964 1.00 97.81 119 PRO A N 1
ATOM 900 C CA . PRO A 1 119 ? -17.484 1.112 9.898 1.00 97.81 119 PRO A CA 1
ATOM 901 C C . PRO A 1 119 ? -16.956 1.628 11.238 1.00 97.81 119 PRO A C 1
ATOM 903 O O . PRO A 1 119 ? -15.818 1.336 11.607 1.00 97.81 119 PRO A O 1
ATOM 906 N N . SER A 1 120 ? -17.805 2.329 11.993 1.00 97.12 120 SER A N 1
ATOM 907 C CA . SER A 1 120 ? -17.452 2.926 13.283 1.00 97.12 120 SER A CA 1
ATOM 908 C C . SER A 1 120 ? -17.192 1.900 14.388 1.00 97.12 120 SER A C 1
ATOM 910 O O . SER A 1 120 ? -16.574 2.252 15.385 1.00 97.12 120 SER A O 1
ATOM 912 N N . SER A 1 121 ? -17.637 0.649 14.228 1.00 97.69 121 SER A N 1
ATOM 913 C CA . SER A 1 121 ? -17.371 -0.434 15.182 1.00 97.69 121 SER A CA 1
ATOM 914 C C . SER A 1 121 ? -16.208 -1.336 14.761 1.00 97.69 121 SER A C 1
ATOM 916 O O . SER A 1 121 ? -16.043 -2.411 15.330 1.00 97.69 121 SER A O 1
ATOM 918 N N . SER A 1 122 ? -15.450 -0.971 13.724 1.00 98.50 122 SER A N 1
ATOM 919 C CA . SER A 1 122 ? -14.274 -1.743 13.309 1.00 98.50 122 SER A CA 1
ATOM 920 C C . SER A 1 122 ? -13.210 -1.701 14.405 1.00 98.50 122 SER A C 1
ATOM 922 O O . SER A 1 122 ? -12.871 -0.609 14.870 1.00 98.50 122 SER A O 1
ATOM 924 N N . SER A 1 123 ? -12.640 -2.851 14.777 1.00 97.62 123 SER A N 1
ATOM 925 C CA . SER A 1 123 ? -11.520 -2.923 15.726 1.00 97.62 123 SER A CA 1
ATOM 926 C C . SER A 1 123 ? -10.383 -1.999 15.292 1.00 97.62 123 SER A C 1
ATOM 928 O O . SER A 1 123 ? -9.932 -1.171 16.078 1.00 97.62 123 SER A O 1
ATOM 930 N N . LEU A 1 124 ? -10.027 -2.025 14.001 1.00 97.62 124 LEU A N 1
ATOM 931 C CA . LEU A 1 124 ? -9.017 -1.133 13.429 1.00 97.62 124 LEU A CA 1
ATOM 932 C C . LEU A 1 124 ? -9.333 0.347 13.686 1.00 97.62 124 LEU A C 1
ATOM 934 O O . LEU A 1 124 ? -8.472 1.091 14.136 1.00 97.62 124 LEU A O 1
ATOM 938 N N . TYR A 1 125 ? -10.565 0.782 13.413 1.00 98.25 125 TYR A N 1
ATOM 939 C CA . TYR A 1 125 ? -10.953 2.189 13.547 1.00 98.25 125 TYR A CA 1
ATOM 940 C C . TYR A 1 125 ? -11.036 2.630 15.012 1.00 98.25 125 TYR A C 1
ATOM 942 O O . TYR A 1 125 ? -10.525 3.687 15.370 1.00 98.25 125 TYR A O 1
ATOM 950 N N . THR A 1 126 ? -11.650 1.816 15.870 1.00 97.69 126 THR A N 1
ATOM 951 C CA . THR A 1 126 ? -11.816 2.143 17.293 1.00 97.69 126 THR A CA 1
ATOM 952 C C . THR A 1 126 ? -10.479 2.203 18.034 1.00 97.69 126 THR A C 1
ATOM 954 O O . THR A 1 126 ? -10.297 3.089 18.866 1.00 97.69 126 THR A O 1
ATOM 957 N N . SER A 1 127 ? -9.509 1.351 17.685 1.00 96.50 127 SER A N 1
ATOM 958 C CA . SER A 1 127 ? -8.151 1.402 18.245 1.00 96.50 127 SER A CA 1
ATOM 959 C C . SER A 1 127 ? -7.422 2.711 17.933 1.00 96.50 127 SER A C 1
ATOM 961 O O . SER A 1 127 ? -6.685 3.213 18.779 1.00 96.50 127 SER A O 1
ATOM 963 N N . LEU A 1 128 ? -7.672 3.313 16.763 1.00 96.44 128 LEU A N 1
ATOM 964 C CA . LEU A 1 128 ? -7.094 4.611 16.391 1.00 96.44 128 LEU A CA 1
ATOM 965 C C . LEU A 1 128 ? -7.685 5.790 17.186 1.00 96.44 128 LEU A C 1
ATOM 967 O O . LEU A 1 128 ? -7.091 6.864 17.208 1.00 96.44 128 LEU A O 1
ATOM 971 N N . LEU A 1 129 ? -8.846 5.609 17.825 1.00 96.31 129 LEU A N 1
ATOM 972 C CA . LEU A 1 129 ? -9.506 6.637 18.639 1.00 96.31 129 LEU A CA 1
ATOM 973 C C . LEU A 1 129 ? -9.081 6.616 20.113 1.00 96.31 129 LEU A C 1
ATOM 975 O O . LEU A 1 129 ? -9.417 7.544 20.850 1.00 96.31 129 LEU A O 1
ATOM 979 N N . ARG A 1 130 ? -8.386 5.562 20.556 1.00 95.56 130 ARG A N 1
ATOM 980 C CA . ARG A 1 130 ? -7.943 5.426 21.950 1.00 95.56 130 ARG A CA 1
ATOM 981 C C . ARG A 1 130 ? -6.937 6.517 22.317 1.00 95.56 130 ARG A C 1
ATOM 983 O O . ARG A 1 130 ? -6.273 7.084 21.454 1.00 95.56 130 ARG A O 1
ATOM 990 N N . THR A 1 131 ? -6.813 6.812 23.607 1.00 93.75 131 THR A N 1
ATOM 991 C CA . THR A 1 131 ? -5.912 7.843 24.149 1.00 93.75 131 THR A CA 1
ATOM 992 C C . THR A 1 131 ? -5.113 7.293 25.335 1.00 93.75 131 THR A C 1
ATOM 994 O O . THR A 1 131 ? -5.357 6.179 25.793 1.00 93.75 131 THR A O 1
ATOM 997 N N . GLY A 1 132 ? -4.123 8.055 25.815 1.00 91.56 132 GLY A N 1
ATOM 998 C CA . GLY A 1 132 ? -3.273 7.636 26.934 1.00 91.56 132 GLY A CA 1
ATOM 999 C C . GLY A 1 132 ? -2.464 6.373 26.623 1.00 91.56 132 GLY A C 1
ATOM 1000 O O . GLY A 1 132 ? -1.960 6.220 25.510 1.00 91.56 132 GLY A O 1
ATOM 1001 N N . GLU A 1 133 ? -2.372 5.477 27.604 1.00 88.94 133 GLU A N 1
ATOM 1002 C CA . GLU A 1 133 ? -1.602 4.225 27.520 1.00 88.94 133 GLU A CA 1
ATOM 1003 C C . GLU A 1 133 ? -2.208 3.201 26.550 1.00 88.94 133 GLU A C 1
ATOM 1005 O O . GLU A 1 133 ? -1.499 2.363 26.001 1.00 88.94 133 GLU A O 1
ATOM 1010 N N . GLU A 1 134 ? -3.516 3.281 26.293 1.00 90.06 134 GLU A N 1
ATOM 1011 C CA . GLU A 1 134 ? -4.212 2.367 25.379 1.00 90.06 134 GLU A CA 1
ATOM 1012 C C . GLU A 1 134 ? -4.206 2.859 23.922 1.00 90.06 134 GLU A C 1
ATOM 1014 O O . GLU A 1 134 ? -4.741 2.188 23.034 1.00 90.06 134 GLU A O 1
ATOM 1019 N N . ARG A 1 135 ? -3.647 4.050 23.661 1.00 94.38 135 ARG A N 1
ATOM 1020 C CA . ARG A 1 135 ? -3.563 4.640 22.321 1.00 94.38 135 ARG A CA 1
ATOM 1021 C C . ARG A 1 135 ? -2.680 3.787 21.416 1.00 94.38 135 ARG A C 1
ATOM 1023 O O . ARG A 1 135 ? -1.546 3.475 21.770 1.00 94.38 135 ARG A O 1
ATOM 1030 N N . MET A 1 136 ? -3.141 3.554 20.189 1.00 93.69 136 MET A N 1
ATOM 1031 C CA . MET A 1 136 ? -2.318 2.993 19.118 1.00 93.69 136 MET A CA 1
ATOM 1032 C C . MET A 1 136 ? -1.941 4.065 18.073 1.00 93.69 136 MET A C 1
ATOM 1034 O O . MET A 1 136 ? -2.803 4.852 17.674 1.00 93.69 136 MET A O 1
ATOM 1038 N N . PRO A 1 137 ? -0.676 4.114 17.607 1.00 93.44 137 PRO A N 1
ATOM 1039 C CA . PRO A 1 137 ? 0.472 3.367 18.138 1.00 93.44 137 PRO A CA 1
ATOM 1040 C C . PRO A 1 137 ? 0.822 3.784 19.582 1.00 93.44 137 PRO A C 1
ATOM 1042 O O . PRO A 1 137 ? 0.511 4.916 19.964 1.00 93.44 137 PRO A O 1
ATOM 1045 N N . PRO A 1 138 ? 1.463 2.925 20.396 1.00 92.75 138 PRO A N 1
ATOM 1046 C CA . PRO A 1 138 ? 1.798 3.259 21.781 1.00 92.75 138 PRO A CA 1
ATOM 1047 C C . PRO A 1 138 ? 2.879 4.355 21.862 1.00 92.75 138 PRO A C 1
ATOM 1049 O O . PRO A 1 138 ? 3.699 4.485 20.945 1.00 92.75 138 PRO A O 1
ATOM 1052 N N . PRO A 1 139 ? 2.910 5.173 22.931 1.00 89.81 139 PRO A N 1
ATOM 1053 C CA . PRO A 1 139 ? 4.038 6.064 23.203 1.00 89.81 139 PRO A CA 1
ATOM 1054 C C . PRO A 1 139 ? 5.369 5.283 23.242 1.00 89.81 139 PRO A C 1
ATOM 1056 O O . PRO A 1 139 ? 5.380 4.129 23.669 1.00 89.81 139 PRO A O 1
ATOM 1059 N N . PRO A 1 140 ? 6.498 5.865 22.794 1.00 90.69 140 PRO A N 1
ATOM 1060 C CA . PRO A 1 140 ? 6.709 7.267 22.424 1.00 90.69 140 PRO A CA 1
ATOM 1061 C C . PRO A 1 140 ? 6.397 7.596 20.953 1.00 90.69 140 PRO A C 1
ATOM 1063 O O . PRO A 1 140 ? 6.714 8.696 20.502 1.00 90.69 140 PRO A O 1
ATOM 1066 N N . MET A 1 141 ? 5.798 6.678 20.183 1.00 86.56 141 MET A N 1
ATOM 1067 C CA . MET A 1 141 ? 5.474 6.956 18.780 1.00 86.56 141 MET A CA 1
ATOM 1068 C C . MET A 1 141 ? 4.498 8.131 18.649 1.00 86.56 141 MET A C 1
ATOM 1070 O O . MET A 1 141 ? 3.732 8.437 19.568 1.00 86.56 141 MET A O 1
ATOM 1074 N N . ALA A 1 142 ? 4.507 8.811 17.505 1.00 87.81 142 ALA A N 1
ATOM 1075 C CA . ALA A 1 142 ? 3.552 9.882 17.253 1.00 87.81 142 ALA A CA 1
ATOM 1076 C C . ALA A 1 142 ? 2.117 9.331 17.238 1.00 87.81 142 ALA A C 1
ATOM 1078 O O . ALA A 1 142 ? 1.864 8.237 16.738 1.00 87.81 142 ALA A O 1
ATOM 1079 N N . ALA A 1 143 ? 1.168 10.094 17.787 1.00 89.38 143 ALA A N 1
ATOM 1080 C CA . ALA A 1 143 ? -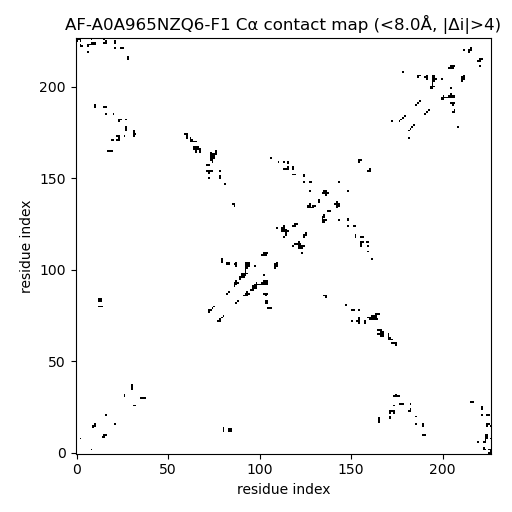0.245 9.748 17.674 1.00 89.38 143 ALA A CA 1
ATOM 1081 C C . ALA A 1 143 ? -0.670 9.764 16.204 1.00 89.38 143 ALA A C 1
ATOM 1083 O O . ALA A 1 143 ? -0.185 10.582 15.418 1.00 89.38 143 ALA A O 1
ATOM 1084 N N . PHE A 1 144 ? -1.646 8.931 15.857 1.00 89.38 144 PHE A N 1
ATOM 1085 C CA . PHE A 1 144 ? -2.286 9.032 14.555 1.00 89.38 144 PHE A CA 1
ATOM 1086 C C . PHE A 1 144 ? -3.010 10.382 14.422 1.00 89.38 144 PHE A C 1
ATOM 1088 O O . PHE A 1 144 ? -3.725 10.809 15.332 1.00 89.38 144 PHE A O 1
ATOM 1095 N N . SER A 1 145 ? -2.815 11.080 13.299 1.00 92.38 145 SER A N 1
ATOM 1096 C CA . SER A 1 145 ? -3.471 12.371 13.069 1.00 92.38 145 SER A CA 1
ATOM 1097 C C . SER A 1 145 ? -4.970 12.187 12.826 1.00 92.38 145 SER A C 1
ATOM 1099 O O . SER A 1 145 ? -5.397 11.185 12.250 1.00 92.38 145 SER A O 1
ATOM 1101 N N . LYS A 1 146 ? -5.778 13.186 13.205 1.00 94.00 146 LYS A N 1
ATOM 1102 C CA . LYS A 1 146 ? -7.234 13.165 12.970 1.00 94.00 146 LYS A CA 1
ATOM 1103 C C . LYS A 1 146 ? -7.583 12.948 11.493 1.00 94.00 146 LYS A C 1
ATOM 1105 O O . LYS A 1 146 ? -8.519 12.209 11.200 1.00 94.00 146 LYS A O 1
ATOM 1110 N N . ASP A 1 147 ? -6.796 13.514 10.580 1.00 93.25 147 ASP A N 1
ATOM 1111 C CA . ASP A 1 147 ? -6.997 13.359 9.136 1.00 93.25 147 ASP A CA 1
ATOM 1112 C C . ASP A 1 147 ? -6.733 11.924 8.671 1.00 93.25 147 ASP A C 1
ATOM 1114 O O . ASP A 1 147 ? -7.520 11.363 7.909 1.00 93.25 147 ASP A O 1
ATOM 1118 N N . ASN A 1 148 ? -5.678 11.280 9.181 1.00 94.06 148 ASN A N 1
ATOM 1119 C CA . ASN A 1 148 ? -5.401 9.881 8.861 1.00 94.06 148 ASN A CA 1
ATOM 1120 C C . ASN A 1 148 ? -6.480 8.951 9.444 1.00 94.06 148 ASN A C 1
ATOM 1122 O O . ASN A 1 148 ? -6.894 8.004 8.776 1.00 94.06 148 ASN A O 1
ATOM 1126 N N . ILE A 1 149 ? -6.993 9.244 10.646 1.00 96.75 149 ILE A N 1
ATOM 1127 C CA . ILE A 1 149 ? -8.129 8.519 11.241 1.00 96.75 149 ILE A CA 1
ATOM 1128 C C . ILE A 1 149 ? -9.376 8.647 10.348 1.00 96.75 149 ILE A C 1
ATOM 1130 O O . ILE A 1 149 ? -10.024 7.647 10.027 1.00 96.75 149 ILE A O 1
ATOM 1134 N N . ALA A 1 150 ? -9.698 9.865 9.903 1.00 96.50 150 ALA A N 1
ATOM 1135 C CA . ALA A 1 150 ? -10.828 10.121 9.012 1.00 96.50 150 ALA A CA 1
ATOM 1136 C C . ALA A 1 150 ? -10.668 9.422 7.651 1.00 96.50 150 ALA A C 1
ATOM 1138 O O . ALA A 1 150 ? -11.645 8.913 7.093 1.00 96.50 150 ALA A O 1
ATOM 1139 N N . MET A 1 151 ? -9.441 9.338 7.135 1.00 95.94 151 MET A N 1
ATOM 1140 C CA . MET A 1 151 ? -9.119 8.622 5.901 1.00 95.94 151 MET A CA 1
ATOM 1141 C C . MET A 1 151 ? -9.372 7.115 6.030 1.00 95.94 151 MET A C 1
ATOM 1143 O O . MET A 1 151 ? -10.003 6.528 5.149 1.00 95.94 151 MET A O 1
ATOM 1147 N N . VAL A 1 152 ? -8.958 6.499 7.146 1.00 97.69 152 VAL A N 1
ATOM 1148 C CA . VAL A 1 152 ? -9.248 5.085 7.444 1.00 97.69 152 VAL A CA 1
ATOM 1149 C C . VAL A 1 152 ? -10.757 4.853 7.513 1.00 97.69 152 VAL A C 1
ATOM 1151 O O . VAL A 1 152 ? -11.262 3.949 6.849 1.00 97.69 152 VAL A O 1
ATOM 1154 N N . LEU A 1 153 ? -11.505 5.700 8.232 1.00 98.12 153 LEU A N 1
ATOM 1155 C CA . LEU A 1 153 ? -12.967 5.583 8.294 1.00 98.12 153 LEU A CA 1
ATOM 1156 C C . LEU A 1 153 ? -13.616 5.702 6.912 1.00 98.12 153 LEU A C 1
ATOM 1158 O O . LEU A 1 153 ? -14.541 4.955 6.594 1.00 98.12 153 LEU A O 1
ATOM 1162 N N . THR A 1 154 ? -13.143 6.642 6.094 1.00 97.94 154 THR A N 1
ATOM 1163 C CA . THR A 1 154 ? -13.663 6.876 4.741 1.00 97.94 154 THR A CA 1
ATOM 1164 C C . THR A 1 154 ? -13.432 5.659 3.852 1.00 97.94 154 THR A C 1
ATOM 1166 O O . THR A 1 154 ? -14.367 5.197 3.203 1.00 97.94 154 THR A O 1
ATOM 1169 N N . TRP A 1 155 ? -12.236 5.071 3.883 1.00 98.06 155 TRP A N 1
ATOM 1170 C CA . TRP A 1 155 ? -11.950 3.828 3.167 1.00 98.06 155 TRP A CA 1
ATOM 1171 C C . TRP A 1 155 ? -12.864 2.674 3.603 1.00 98.06 155 TRP A C 1
ATOM 1173 O O . TRP A 1 155 ? -13.407 1.967 2.751 1.00 98.06 155 TRP A O 1
ATOM 1183 N N . ILE A 1 156 ? -13.106 2.512 4.911 1.00 98.44 156 ILE A N 1
ATOM 1184 C CA . ILE A 1 156 ? -14.025 1.477 5.408 1.00 98.44 156 ILE A CA 1
ATOM 1185 C C . ILE A 1 156 ? -15.451 1.736 4.902 1.00 98.44 156 ILE A C 1
ATOM 1187 O O . ILE A 1 156 ? -16.091 0.822 4.380 1.00 98.44 156 ILE A O 1
ATOM 1191 N N . LYS A 1 157 ? -15.930 2.987 4.967 1.00 97.94 157 LYS A N 1
ATOM 1192 C CA . LYS A 1 157 ? -17.239 3.402 4.424 1.00 97.94 157 LYS A CA 1
ATOM 1193 C C . LYS A 1 157 ? -17.365 3.165 2.914 1.00 97.94 157 LYS A C 1
ATOM 1195 O O . LYS A 1 157 ? -18.462 2.912 2.432 1.00 97.94 157 LYS A O 1
ATOM 1200 N N . GLN A 1 158 ? -16.258 3.194 2.174 1.00 97.19 158 GLN A N 1
ATOM 1201 C CA . GLN A 1 158 ? -16.199 2.872 0.741 1.00 97.19 158 GLN A CA 1
ATOM 1202 C C . GLN A 1 158 ? -16.144 1.362 0.447 1.00 97.19 158 GLN A C 1
ATOM 1204 O O . GLN A 1 158 ? -15.953 0.947 -0.702 1.00 97.19 158 GLN A O 1
ATOM 1209 N N . GLY A 1 159 ? -16.329 0.528 1.472 1.00 95.88 159 GLY A N 1
ATOM 1210 C CA . GLY A 1 159 ? -16.359 -0.925 1.361 1.00 95.88 159 GLY A CA 1
ATOM 1211 C C . GLY A 1 159 ? -15.008 -1.594 1.583 1.00 95.88 159 GLY A C 1
ATOM 1212 O O . GLY A 1 159 ? -14.863 -2.752 1.204 1.00 95.88 159 GLY A O 1
ATOM 1213 N N . ALA A 1 160 ? -14.024 -0.880 2.147 1.00 96.06 160 ALA A N 1
ATOM 1214 C CA . ALA A 1 160 ? -12.707 -1.410 2.501 1.00 96.06 160 ALA A CA 1
ATOM 1215 C C . ALA A 1 160 ? -12.053 -2.219 1.364 1.00 96.06 160 ALA A C 1
ATOM 1217 O O . ALA A 1 160 ? -11.552 -3.330 1.550 1.00 96.06 160 ALA A O 1
ATOM 1218 N N . LYS A 1 161 ? -12.122 -1.692 0.138 1.00 87.44 161 LYS A N 1
ATOM 1219 C CA . LYS A 1 161 ? -11.675 -2.403 -1.066 1.00 87.44 161 LYS A CA 1
ATOM 1220 C C . LYS A 1 161 ? -10.155 -2.551 -1.062 1.00 87.44 161 LYS A C 1
ATOM 1222 O O . LYS A 1 161 ? -9.459 -1.603 -0.718 1.00 87.44 161 LYS A O 1
ATOM 1227 N N . ASN A 1 162 ? -9.642 -3.687 -1.540 1.00 85.69 162 ASN A N 1
ATOM 1228 C CA . ASN A 1 162 ? -8.227 -3.841 -1.909 1.00 85.69 162 ASN A CA 1
ATOM 1229 C C . ASN A 1 162 ? -7.955 -3.185 -3.274 1.00 85.69 162 ASN A C 1
ATOM 1231 O O . ASN A 1 162 ? -7.598 -3.845 -4.250 1.00 85.69 162 ASN A O 1
ATOM 1235 N N . ASN A 1 163 ? -8.251 -1.894 -3.377 1.00 79.06 163 ASN A N 1
ATOM 1236 C CA . ASN A 1 163 ? -8.119 -1.125 -4.602 1.00 79.06 163 ASN A CA 1
ATOM 1237 C C . ASN A 1 163 ? -6.791 -0.364 -4.629 1.00 79.06 163 ASN A C 1
ATOM 1239 O O . ASN A 1 163 ? -6.142 -0.100 -3.616 1.00 79.06 163 ASN A O 1
ATOM 1243 N N . SER A 1 164 ? -6.411 0.013 -5.836 1.00 79.44 164 SER A N 1
ATOM 1244 C CA . SER A 1 164 ? -5.246 0.834 -6.103 1.00 79.44 164 SER A CA 1
ATOM 1245 C C . SER A 1 164 ? -5.584 1.799 -7.213 1.00 79.44 164 SER A C 1
ATOM 1247 O O . SER A 1 164 ? -6.245 1.409 -8.177 1.00 79.44 164 SER A O 1
ATOM 1249 N N . CYS A 1 165 ? -5.099 3.023 -7.097 1.00 76.88 165 CYS A N 1
ATOM 1250 C CA . CYS A 1 165 ? -4.985 3.893 -8.244 1.00 76.88 165 CYS A CA 1
ATOM 1251 C C . CYS A 1 165 ? -3.656 4.602 -8.171 1.00 76.88 165 CYS A C 1
ATOM 1253 O O . CYS A 1 165 ? -3.364 5.353 -7.246 1.00 76.88 165 CYS A O 1
ATOM 1255 N N . GLU A 1 166 ? -2.862 4.289 -9.173 1.00 68.31 166 GLU A N 1
ATOM 1256 C CA . GLU A 1 166 ? -1.614 4.946 -9.466 1.00 68.31 166 GLU A CA 1
ATOM 1257 C C . GLU A 1 166 ? -1.992 5.936 -10.558 1.00 68.31 166 GLU A C 1
ATOM 1259 O O . GLU A 1 166 ? -2.218 5.522 -11.697 1.00 68.31 166 GLU A O 1
ATOM 1264 N N . ALA A 1 167 ? -2.184 7.211 -10.207 1.00 57.69 167 ALA A N 1
ATOM 1265 C CA . ALA A 1 167 ? -2.376 8.228 -11.232 1.00 57.69 167 ALA A CA 1
ATOM 1266 C C . ALA A 1 167 ? -1.136 8.162 -12.122 1.00 57.69 167 ALA A C 1
ATOM 1268 O O . ALA A 1 167 ? -0.020 8.325 -11.625 1.00 57.69 167 ALA A O 1
ATOM 1269 N N . SER A 1 168 ? -1.308 7.839 -13.403 1.00 53.06 168 SER A N 1
ATOM 1270 C CA . SER A 1 168 ? -0.172 7.700 -14.309 1.00 53.06 168 SER A CA 1
ATOM 1271 C C . SER A 1 168 ? 0.514 9.057 -14.454 1.00 53.06 168 SER A C 1
ATOM 1273 O O . SER A 1 168 ? 0.100 9.876 -15.267 1.00 53.06 168 SER A O 1
ATOM 1275 N N . GLY A 1 169 ? 1.590 9.281 -13.696 1.00 50.34 169 GLY A N 1
ATOM 1276 C CA . GLY A 1 169 ? 2.641 10.222 -14.091 1.00 50.34 169 GLY A CA 1
ATOM 1277 C C . GLY A 1 169 ? 3.401 9.710 -15.322 1.00 50.34 169 GLY A C 1
ATOM 1278 O O . GLY A 1 169 ? 3.928 10.498 -16.099 1.00 50.34 169 GLY A O 1
ATOM 1279 N N . THR A 1 170 ? 3.360 8.390 -15.543 1.00 51.44 170 THR A N 1
ATOM 1280 C CA . THR A 1 170 ? 3.931 7.690 -16.696 1.00 51.44 170 THR A CA 1
ATOM 1281 C C . THR A 1 170 ? 2.885 6.708 -17.229 1.00 51.44 170 THR A C 1
ATOM 1283 O O . THR A 1 170 ? 2.327 5.909 -16.471 1.00 51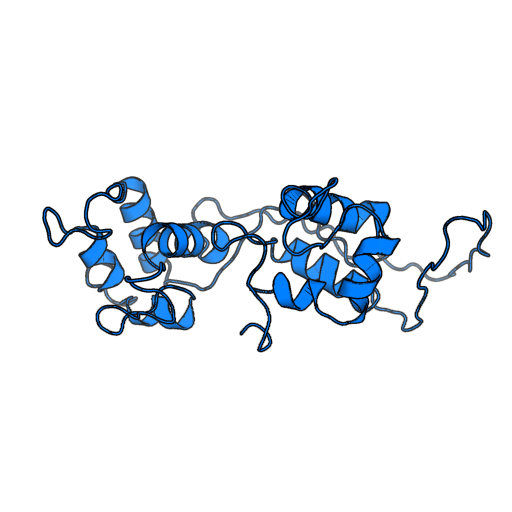.44 170 THR A O 1
ATOM 1286 N N . ALA A 1 171 ? 2.562 6.781 -18.521 1.00 59.06 171 ALA A N 1
ATOM 1287 C CA . ALA A 1 171 ? 1.700 5.794 -19.170 1.00 59.06 171 ALA A CA 1
ATOM 1288 C C . ALA A 1 171 ? 2.321 4.392 -19.024 1.00 59.06 171 ALA A C 1
ATOM 1290 O O . ALA A 1 171 ? 3.525 4.235 -19.214 1.00 59.06 171 ALA A O 1
ATOM 1291 N N . CYS A 1 172 ? 1.523 3.371 -18.705 1.00 70.00 172 CYS A N 1
ATOM 1292 C CA . CYS A 1 172 ? 2.025 1.999 -18.599 1.00 70.00 172 CYS A CA 1
ATOM 1293 C C . CYS A 1 172 ? 2.398 1.447 -19.977 1.00 70.00 172 CYS A C 1
ATOM 1295 O O . CYS A 1 172 ? 1.552 0.918 -20.701 1.00 70.00 172 CYS A O 1
ATOM 1297 N N . ILE A 1 173 ? 3.673 1.560 -20.343 1.00 68.31 173 ILE A N 1
ATOM 1298 C CA . ILE A 1 173 ? 4.191 1.026 -21.601 1.00 68.31 173 ILE A CA 1
ATOM 1299 C C . ILE A 1 173 ? 4.444 -0.468 -21.414 1.00 68.31 173 ILE A C 1
ATOM 1301 O O . ILE A 1 173 ? 5.247 -0.870 -20.581 1.00 68.31 173 ILE A O 1
ATOM 1305 N N . THR A 1 174 ? 3.753 -1.308 -22.184 1.00 69.81 174 THR A N 1
ATOM 1306 C CA . THR A 1 174 ? 3.896 -2.778 -22.104 1.00 69.81 174 THR A CA 1
ATOM 1307 C C . THR A 1 174 ? 4.333 -3.427 -23.416 1.00 69.81 174 THR A C 1
ATOM 1309 O O . THR A 1 174 ? 4.513 -4.643 -23.483 1.00 69.81 174 THR A O 1
ATOM 1312 N N . THR A 1 175 ? 4.552 -2.610 -24.445 1.00 66.81 175 THR A N 1
ATOM 1313 C CA . THR A 1 175 ? 4.972 -3.003 -25.794 1.00 66.81 175 THR A CA 1
ATOM 1314 C C . THR A 1 175 ? 6.169 -2.175 -26.221 1.00 66.81 175 THR A C 1
ATOM 1316 O O . THR A 1 175 ? 6.227 -0.994 -25.887 1.00 66.81 175 THR A O 1
ATOM 1319 N N . ASN A 1 176 ? 7.077 -2.763 -27.006 1.00 68.69 176 ASN A N 1
ATOM 1320 C CA . ASN A 1 176 ? 8.286 -2.094 -27.507 1.00 68.69 176 ASN A CA 1
ATOM 1321 C C . ASN A 1 176 ? 9.103 -1.422 -26.389 1.00 68.69 176 ASN A C 1
ATOM 1323 O O . ASN A 1 176 ? 9.613 -0.315 -26.555 1.00 68.69 176 ASN A O 1
ATOM 1327 N N . MET A 1 177 ? 9.180 -2.091 -25.238 1.00 72.56 177 MET A N 1
ATOM 1328 C CA . MET A 1 177 ? 9.916 -1.602 -24.080 1.00 72.56 177 MET A CA 1
ATOM 1329 C C . MET A 1 177 ? 11.423 -1.765 -24.279 1.00 72.56 177 MET A C 1
ATOM 1331 O O . MET A 1 177 ? 11.883 -2.744 -24.864 1.00 72.56 177 MET A O 1
ATOM 1335 N N . SER A 1 178 ? 12.197 -0.853 -23.703 1.00 76.19 178 SER A N 1
ATOM 1336 C CA . SER A 1 178 ? 13.650 -0.942 -23.601 1.00 76.19 178 SER A CA 1
ATOM 1337 C C . SER A 1 178 ? 14.105 -0.764 -22.156 1.00 76.19 178 SER A C 1
ATOM 1339 O O . SER A 1 178 ? 13.526 0.005 -21.386 1.00 76.19 178 SER A O 1
ATOM 1341 N N . TYR A 1 179 ? 15.196 -1.435 -21.791 1.00 78.69 179 TYR A N 1
ATOM 1342 C CA . TYR A 1 179 ? 15.777 -1.293 -20.458 1.00 78.69 179 TYR A CA 1
ATOM 1343 C C . TYR A 1 179 ? 16.142 0.169 -20.136 1.00 78.69 179 TYR A C 1
ATOM 1345 O O . TYR A 1 179 ? 15.836 0.673 -19.055 1.00 78.69 179 TYR A O 1
ATOM 1353 N N . ALA A 1 180 ? 16.766 0.861 -21.092 1.00 77.38 180 ALA A N 1
ATOM 1354 C CA . ALA A 1 180 ? 17.253 2.225 -20.909 1.00 77.38 180 ALA A CA 1
ATOM 1355 C C . ALA A 1 180 ? 16.114 3.237 -20.712 1.00 77.38 180 ALA A C 1
ATOM 1357 O O . ALA A 1 180 ? 16.192 4.081 -19.826 1.00 77.38 180 ALA A O 1
ATOM 1358 N N . LYS A 1 181 ? 15.052 3.152 -21.520 1.00 73.75 181 LYS A N 1
ATOM 1359 C CA . LYS A 1 181 ? 13.962 4.135 -21.495 1.00 73.75 181 LYS A CA 1
ATOM 1360 C C . LYS A 1 181 ? 12.925 3.850 -20.413 1.00 73.75 181 LYS A C 1
ATOM 1362 O O . LYS A 1 181 ? 12.424 4.786 -19.803 1.00 73.75 181 LYS A O 1
ATOM 1367 N N . ASP A 1 182 ? 12.599 2.579 -20.195 1.00 76.06 182 ASP A N 1
ATOM 1368 C CA . ASP A 1 182 ? 11.375 2.204 -19.481 1.00 76.06 182 ASP A CA 1
ATOM 1369 C C . ASP A 1 182 ? 11.654 1.591 -18.102 1.00 76.06 182 ASP A C 1
ATOM 1371 O O . ASP A 1 182 ? 10.828 1.707 -17.204 1.00 76.06 182 ASP A O 1
ATOM 1375 N N . ILE A 1 183 ? 12.820 0.963 -17.903 1.00 84.44 183 ILE A N 1
ATOM 1376 C CA . ILE A 1 183 ? 13.166 0.273 -16.645 1.00 84.44 183 ILE A CA 1
ATOM 1377 C C . ILE A 1 183 ? 14.163 1.067 -15.808 1.00 84.44 183 ILE A C 1
ATOM 1379 O O . ILE A 1 183 ? 14.035 1.130 -14.588 1.00 84.44 183 ILE A O 1
ATOM 1383 N N . THR A 1 184 ? 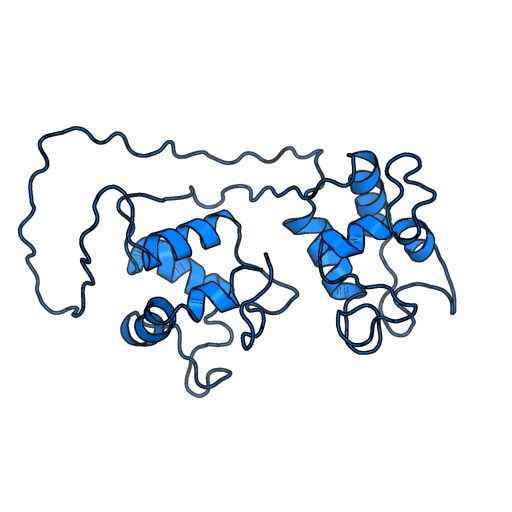15.132 1.714 -16.451 1.00 82.38 184 THR A N 1
ATOM 1384 C CA . THR A 1 184 ? 16.151 2.509 -15.755 1.00 82.38 184 THR A CA 1
ATOM 1385 C C . THR A 1 184 ? 15.543 3.612 -14.875 1.00 82.38 184 THR A C 1
ATOM 1387 O O . THR A 1 184 ? 15.973 3.712 -13.726 1.00 82.38 184 THR A O 1
ATOM 1390 N N . PRO A 1 185 ? 14.517 4.379 -15.309 1.00 85.12 185 PRO A N 1
ATOM 1391 C CA . PRO A 1 185 ? 13.892 5.385 -14.445 1.00 85.12 185 PRO A CA 1
ATOM 1392 C C . PRO A 1 185 ? 13.258 4.793 -13.178 1.00 85.12 185 PRO A C 1
ATOM 1394 O O . PRO A 1 185 ? 13.359 5.393 -12.112 1.00 85.12 185 PRO A O 1
ATOM 1397 N N . ILE A 1 186 ? 12.669 3.595 -13.274 1.00 86.94 186 ILE A N 1
ATOM 1398 C CA . ILE A 1 186 ? 12.064 2.879 -12.137 1.00 86.94 186 ILE A CA 1
ATOM 1399 C C . ILE A 1 186 ? 13.153 2.492 -11.128 1.00 86.94 186 ILE A C 1
ATOM 1401 O O . ILE A 1 186 ? 13.045 2.762 -9.933 1.00 86.94 186 ILE A O 1
ATOM 1405 N N . LEU A 1 187 ? 14.248 1.899 -11.615 1.00 88.81 187 LEU A N 1
ATOM 1406 C CA . LEU A 1 187 ? 15.372 1.500 -10.766 1.00 88.81 187 LEU A CA 1
ATOM 1407 C C . LEU A 1 187 ? 16.046 2.711 -10.108 1.00 88.81 187 LEU A C 1
ATOM 1409 O O . LEU A 1 187 ? 16.405 2.651 -8.932 1.00 88.81 187 LEU A O 1
ATOM 1413 N N . GLN A 1 188 ? 16.181 3.819 -10.838 1.00 87.50 188 GLN A N 1
ATOM 1414 C CA . GLN A 1 188 ? 16.758 5.056 -10.314 1.00 87.50 188 GLN A CA 1
ATOM 1415 C C . GLN A 1 188 ? 15.887 5.692 -9.227 1.00 87.50 188 GLN A C 1
ATOM 1417 O O . GLN A 1 188 ? 16.403 6.132 -8.200 1.00 87.50 188 GLN A O 1
ATOM 1422 N N . ALA A 1 189 ? 14.570 5.716 -9.433 1.00 84.94 189 ALA A N 1
ATOM 1423 C CA . ALA A 1 189 ? 13.633 6.312 -8.490 1.00 84.94 189 ALA A CA 1
ATOM 1424 C C . ALA A 1 189 ? 13.503 5.499 -7.194 1.00 84.94 189 ALA A C 1
ATOM 1426 O O . ALA A 1 189 ? 13.393 6.077 -6.114 1.00 84.94 189 ALA A O 1
ATOM 1427 N N . SER A 1 190 ? 13.518 4.166 -7.290 1.00 85.75 190 SER A N 1
ATOM 1428 C CA . SER A 1 190 ? 13.096 3.299 -6.182 1.00 85.75 190 SER A CA 1
ATOM 1429 C C . SER A 1 190 ? 14.192 2.401 -5.608 1.00 85.75 190 SER A C 1
ATOM 1431 O O . SER A 1 190 ? 14.013 1.868 -4.515 1.00 85.75 190 SER A O 1
ATOM 1433 N N . CYS A 1 191 ? 15.318 2.205 -6.301 1.00 89.25 191 CYS A N 1
ATOM 1434 C CA . CYS A 1 191 ? 16.299 1.177 -5.930 1.00 89.25 191 CYS A CA 1
ATOM 1435 C C . CYS A 1 191 ? 17.707 1.739 -5.698 1.00 89.25 191 CYS A C 1
ATOM 1437 O O . CYS A 1 191 ? 18.364 1.389 -4.713 1.00 89.25 191 CYS A O 1
ATOM 1439 N N . THR A 1 192 ? 18.191 2.626 -6.572 1.00 89.50 192 THR A N 1
ATOM 1440 C CA . THR A 1 192 ? 19.595 3.073 -6.535 1.00 89.50 192 THR A CA 1
ATOM 1441 C C . THR A 1 192 ? 19.930 3.962 -5.340 1.00 89.50 192 THR A C 1
ATOM 1443 O O . THR A 1 192 ? 21.107 4.169 -5.072 1.00 89.50 192 THR A O 1
ATOM 1446 N N . GLY A 1 193 ? 18.948 4.448 -4.575 1.00 87.19 193 GLY A N 1
ATOM 1447 C CA . GLY A 1 193 ? 19.214 5.154 -3.314 1.00 87.19 193 GLY A CA 1
ATOM 1448 C C . GLY A 1 193 ? 19.985 4.305 -2.292 1.00 87.19 193 GLY A C 1
ATOM 1449 O O . GLY A 1 193 ? 20.770 4.841 -1.515 1.00 87.19 193 GLY A O 1
ATOM 1450 N N . CYS A 1 194 ? 19.813 2.979 -2.330 1.00 88.19 194 CYS A N 1
ATOM 1451 C CA . CYS A 1 194 ? 20.512 2.034 -1.451 1.00 88.19 194 CYS A CA 1
ATOM 1452 C C . CYS A 1 194 ? 21.361 1.006 -2.216 1.00 88.19 194 CYS A C 1
ATOM 1454 O O . CYS A 1 194 ? 22.367 0.523 -1.695 1.00 88.19 194 CYS A O 1
ATOM 1456 N N . HIS A 1 195 ? 20.977 0.682 -3.452 1.00 91.75 195 HIS A N 1
ATOM 1457 C CA . HIS A 1 195 ? 21.638 -0.303 -4.310 1.00 91.75 195 HIS A CA 1
ATOM 1458 C C . HIS A 1 195 ? 22.521 0.362 -5.376 1.00 91.75 195 HIS A C 1
ATOM 1460 O O . HIS A 1 195 ? 22.364 0.125 -6.574 1.00 91.75 195 HIS A O 1
ATOM 1466 N N . SER A 1 196 ? 23.419 1.252 -4.948 1.00 90.69 196 SER A N 1
ATOM 1467 C CA . SER A 1 196 ? 24.400 1.919 -5.815 1.00 90.69 196 SER A CA 1
ATOM 1468 C C . SER A 1 196 ? 25.691 2.279 -5.065 1.00 90.69 196 SER A C 1
ATOM 1470 O O . SER A 1 196 ? 25.812 2.062 -3.856 1.00 90.69 196 SER A O 1
ATOM 1472 N N . GLY A 1 197 ? 26.659 2.856 -5.784 1.00 87.25 197 GLY A N 1
ATOM 1473 C CA . GLY A 1 197 ? 27.879 3.420 -5.205 1.00 87.25 197 GLY A CA 1
ATOM 1474 C C . GLY A 1 197 ? 28.930 2.374 -4.821 1.00 87.25 197 GLY A C 1
ATOM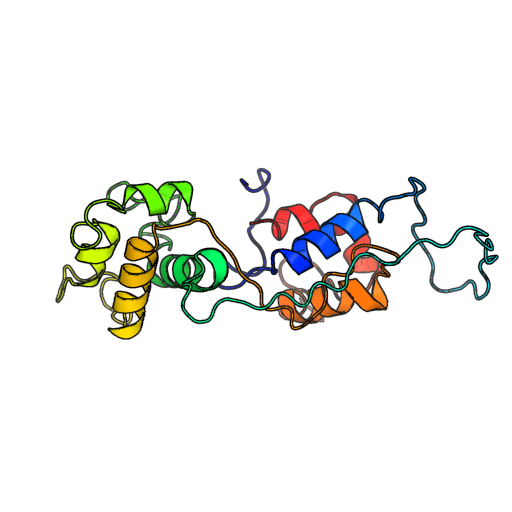 1475 O O . GLY A 1 197 ? 28.903 1.237 -5.277 1.00 87.25 197 GLY A O 1
ATOM 1476 N N . THR A 1 198 ? 29.895 2.770 -3.987 1.00 83.19 198 THR A N 1
ATOM 1477 C CA . THR A 1 198 ? 31.062 1.936 -3.628 1.00 83.19 198 THR A CA 1
ATOM 1478 C C . THR A 1 198 ? 30.782 0.899 -2.537 1.00 83.19 198 THR A C 1
ATOM 1480 O O . THR A 1 198 ? 31.566 -0.033 -2.367 1.00 83.19 198 THR A O 1
ATOM 1483 N N . LYS A 1 199 ? 29.681 1.047 -1.788 1.00 86.12 199 LYS A N 1
ATOM 1484 C CA . LYS A 1 199 ? 29.230 0.111 -0.744 1.00 86.12 199 LYS A CA 1
ATOM 1485 C C . LYS A 1 199 ? 27.702 -0.048 -0.779 1.00 86.12 199 LYS A C 1
ATOM 1487 O O . LYS A 1 199 ? 27.029 0.398 0.150 1.00 86.12 199 LYS A O 1
ATOM 1492 N N . PRO A 1 200 ? 27.144 -0.644 -1.844 1.00 89.19 200 PRO A N 1
ATOM 1493 C CA . PRO A 1 200 ? 25.706 -0.835 -1.939 1.00 89.19 200 PRO A CA 1
ATOM 1494 C C . PRO A 1 200 ? 25.190 -1.786 -0.853 1.00 89.19 200 PRO A C 1
ATOM 1496 O O . PRO A 1 200 ? 25.873 -2.740 -0.460 1.00 89.19 200 PRO A O 1
ATOM 1499 N N . GLN A 1 201 ? 23.954 -1.570 -0.400 1.00 84.62 201 GLN A N 1
ATOM 1500 C CA . GLN A 1 201 ? 23.303 -2.482 0.538 1.00 84.62 201 GLN A CA 1
ATOM 1501 C C . GLN A 1 201 ? 23.187 -3.888 -0.065 1.00 84.62 201 GLN A C 1
ATOM 1503 O O . GLN A 1 201 ? 22.852 -4.067 -1.238 1.00 84.62 201 GLN A O 1
ATOM 1508 N N . GLY A 1 202 ? 23.514 -4.900 0.743 1.00 83.62 202 GLY A N 1
ATOM 1509 C CA . GLY A 1 202 ? 23.531 -6.299 0.308 1.00 83.62 202 GLY A CA 1
ATOM 1510 C C . GLY A 1 202 ? 24.573 -6.623 -0.769 1.00 83.62 202 GLY A C 1
ATOM 1511 O O . GLY A 1 202 ? 24.478 -7.686 -1.370 1.00 83.62 202 GLY A O 1
ATOM 1512 N N . ALA A 1 203 ? 25.539 -5.728 -1.027 1.00 88.94 203 ALA A N 1
ATOM 1513 C CA . ALA A 1 203 ? 26.482 -5.822 -2.145 1.00 88.94 203 ALA A CA 1
ATOM 1514 C C . ALA A 1 203 ? 25.799 -5.887 -3.532 1.00 88.94 203 ALA A C 1
ATOM 1516 O O . ALA A 1 203 ? 26.356 -6.431 -4.484 1.00 88.94 203 ALA A O 1
ATOM 1517 N N . ILE A 1 204 ? 24.589 -5.327 -3.648 1.00 88.94 204 ILE A N 1
ATOM 1518 C CA . ILE A 1 204 ? 23.789 -5.326 -4.878 1.00 88.94 204 ILE A CA 1
ATOM 1519 C C . ILE A 1 204 ? 23.848 -3.940 -5.522 1.00 88.94 204 ILE A C 1
ATOM 1521 O O . ILE A 1 204 ? 23.304 -2.984 -4.976 1.00 88.94 204 ILE A O 1
ATOM 1525 N N . ASP A 1 205 ? 24.454 -3.845 -6.701 1.00 91.38 205 ASP A N 1
ATOM 1526 C CA . ASP A 1 205 ? 24.445 -2.639 -7.531 1.00 91.38 205 ASP A CA 1
ATOM 1527 C C . ASP A 1 205 ? 23.392 -2.761 -8.645 1.00 91.38 205 ASP A C 1
ATOM 1529 O O . ASP A 1 205 ? 23.389 -3.734 -9.396 1.00 91.38 205 ASP A O 1
ATOM 1533 N N . LEU A 1 206 ? 22.492 -1.781 -8.752 1.00 92.31 206 LEU A N 1
ATOM 1534 C CA . LEU A 1 206 ? 21.417 -1.730 -9.752 1.00 92.31 206 LEU A CA 1
ATOM 1535 C C . LEU A 1 206 ? 21.559 -0.543 -10.721 1.00 92.31 206 LEU A C 1
ATOM 1537 O O . LEU A 1 206 ? 20.585 -0.133 -11.349 1.00 92.31 206 LEU A O 1
ATOM 1541 N N . THR A 1 207 ? 22.761 0.025 -10.853 1.00 89.38 207 THR A N 1
ATOM 1542 C CA . THR A 1 207 ? 23.007 1.218 -11.685 1.00 89.38 207 THR A CA 1
ATOM 1543 C C . THR A 1 207 ? 23.215 0.932 -13.173 1.00 89.38 207 THR A C 1
ATOM 1545 O O . THR A 1 207 ? 23.040 1.830 -13.997 1.00 89.38 207 THR A O 1
ATOM 1548 N N . THR A 1 208 ? 23.565 -0.301 -13.554 1.00 86.00 208 THR A N 1
ATOM 1549 C CA . THR A 1 208 ? 23.845 -0.670 -14.952 1.00 86.00 208 THR A CA 1
ATOM 1550 C C . THR A 1 208 ? 23.101 -1.931 -15.365 1.00 86.00 208 THR A C 1
ATOM 1552 O O . THR A 1 208 ? 22.831 -2.805 -14.544 1.00 86.00 208 THR A O 1
ATOM 1555 N N . TYR A 1 209 ? 22.824 -2.071 -16.665 1.00 81.44 209 TYR A N 1
ATOM 1556 C CA . TYR A 1 209 ? 22.191 -3.278 -17.206 1.00 81.44 209 TYR A CA 1
ATOM 1557 C C . TYR A 1 209 ? 22.949 -4.556 -16.826 1.00 81.44 209 TYR A C 1
ATOM 1559 O O . TYR A 1 209 ? 22.339 -5.541 -16.416 1.00 81.44 209 TYR A O 1
ATOM 1567 N N . ALA A 1 210 ? 24.282 -4.522 -16.927 1.00 82.88 210 ALA A N 1
ATOM 1568 C CA . ALA A 1 210 ? 25.141 -5.654 -16.602 1.00 82.88 210 ALA A CA 1
ATOM 1569 C C . ALA A 1 210 ? 24.984 -6.098 -15.140 1.00 82.88 210 ALA A C 1
ATOM 1571 O O . ALA A 1 210 ? 24.985 -7.296 -14.867 1.00 82.88 210 ALA A O 1
ATOM 1572 N N . ASN A 1 211 ? 24.784 -5.149 -14.221 1.00 87.44 211 ASN A N 1
ATOM 1573 C CA . ASN A 1 211 ? 24.625 -5.445 -12.800 1.00 87.44 211 ASN A CA 1
ATOM 1574 C C . ASN A 1 211 ? 23.184 -5.866 -12.458 1.00 87.44 211 ASN A C 1
ATOM 1576 O O . ASN A 1 211 ? 22.983 -6.710 -11.590 1.00 87.44 211 ASN A O 1
ATOM 1580 N N . VAL A 1 212 ? 22.179 -5.352 -13.176 1.00 86.94 212 VAL A N 1
ATOM 1581 C CA . VAL A 1 212 ? 20.757 -5.679 -12.962 1.00 86.94 212 VAL A CA 1
ATOM 1582 C C . VAL A 1 212 ? 20.364 -7.029 -13.573 1.00 86.94 212 VAL A C 1
ATOM 1584 O O . VAL A 1 212 ? 19.613 -7.791 -12.960 1.00 86.94 212 VAL A O 1
ATOM 1587 N N . SER A 1 213 ? 20.860 -7.344 -14.774 1.00 81.25 213 SER A N 1
ATOM 1588 C CA . SER A 1 213 ? 20.463 -8.523 -15.559 1.00 81.25 213 SER A CA 1
ATOM 1589 C C . SER A 1 213 ? 20.556 -9.854 -14.788 1.00 81.25 213 SER A C 1
ATOM 1591 O O . SER A 1 213 ? 19.587 -10.617 -14.826 1.00 81.25 213 SER A O 1
ATOM 1593 N N . PRO A 1 214 ? 21.608 -10.130 -13.987 1.00 81.00 214 PRO A N 1
ATOM 1594 C CA . PRO A 1 214 ? 21.671 -11.342 -13.172 1.00 81.00 214 PRO A CA 1
ATOM 1595 C C . PRO A 1 214 ? 20.477 -11.512 -12.225 1.00 81.00 214 PRO A C 1
ATOM 1597 O O . PRO A 1 214 ? 19.987 -12.629 -12.078 1.00 81.00 214 PRO A O 1
ATOM 1600 N N . TYR A 1 215 ? 19.985 -10.427 -11.613 1.00 80.81 215 TYR A N 1
ATOM 1601 C CA . TYR A 1 215 ? 18.836 -10.443 -10.696 1.00 80.81 215 TYR A CA 1
ATOM 1602 C C . TYR A 1 215 ? 17.492 -10.509 -11.430 1.00 80.81 215 TYR A C 1
ATOM 1604 O O . TYR A 1 215 ? 16.514 -11.048 -10.913 1.00 80.81 215 TYR A O 1
ATOM 1612 N N . ALA A 1 216 ? 17.426 -9.949 -12.635 1.00 80.06 216 ALA A N 1
ATOM 1613 C CA . ALA A 1 216 ? 16.261 -10.066 -13.500 1.00 80.06 216 ALA A CA 1
ATOM 1614 C C . ALA A 1 216 ? 16.078 -11.518 -13.982 1.00 80.06 216 ALA A C 1
ATOM 1616 O O . ALA A 1 216 ? 14.997 -12.086 -13.835 1.00 80.06 216 ALA A O 1
ATOM 1617 N N . LEU A 1 217 ? 17.151 -12.139 -14.484 1.00 73.25 217 LEU A N 1
ATOM 1618 C CA . LEU A 1 217 ? 17.134 -13.478 -15.086 1.00 73.25 217 LEU A CA 1
ATOM 1619 C C . LEU A 1 217 ? 16.879 -14.605 -14.080 1.00 73.25 217 LEU A C 1
ATOM 1621 O O . LEU A 1 217 ? 16.258 -15.606 -14.424 1.00 73.25 217 LEU A O 1
ATOM 1625 N N . ASN A 1 218 ? 17.332 -14.455 -12.835 1.00 65.75 218 ASN A N 1
ATOM 1626 C CA . ASN A 1 218 ? 17.085 -15.438 -11.774 1.00 65.75 218 ASN A CA 1
ATOM 1627 C C . ASN A 1 218 ? 15.808 -15.145 -10.960 1.00 65.75 218 ASN A C 1
ATOM 1629 O O . ASN A 1 218 ? 15.580 -15.774 -9.927 1.00 65.75 218 ASN A O 1
ATOM 1633 N N . GLY A 1 219 ? 14.993 -14.176 -11.395 1.00 68.00 219 GLY A N 1
ATOM 1634 C CA . GLY A 1 219 ? 13.719 -13.817 -10.772 1.00 68.00 219 GLY A CA 1
ATOM 1635 C C . GLY A 1 219 ? 13.831 -13.053 -9.450 1.00 68.00 219 GLY A C 1
ATOM 1636 O O . GLY A 1 219 ? 12.799 -12.638 -8.918 1.00 68.00 219 GLY A O 1
ATOM 1637 N N . LYS A 1 220 ? 15.043 -12.817 -8.927 1.00 77.12 220 LYS A N 1
ATOM 1638 C CA . LYS A 1 220 ? 15.245 -12.129 -7.645 1.00 77.12 220 LYS A CA 1
ATOM 1639 C C . LYS A 1 220 ? 14.746 -10.687 -7.676 1.00 77.12 220 LYS A C 1
ATOM 1641 O O . LYS A 1 220 ? 14.140 -10.243 -6.711 1.00 77.12 220 LYS A O 1
ATOM 1646 N N . LEU A 1 221 ? 14.949 -9.974 -8.786 1.00 82.69 221 LEU A N 1
ATOM 1647 C CA . LEU A 1 221 ? 14.502 -8.588 -8.931 1.00 82.69 221 LEU A CA 1
ATOM 1648 C C . LEU A 1 221 ? 12.982 -8.486 -8.779 1.00 82.69 221 LEU A C 1
ATOM 1650 O O . LEU A 1 221 ? 12.506 -7.738 -7.935 1.00 82.69 221 LEU A O 1
ATOM 1654 N N . TYR A 1 222 ? 12.224 -9.271 -9.553 1.00 81.25 222 TYR A N 1
ATOM 1655 C CA . TYR A 1 222 ? 10.761 -9.252 -9.480 1.00 81.25 222 TYR A CA 1
ATOM 1656 C C . TYR A 1 222 ? 10.241 -9.808 -8.147 1.00 81.25 222 TYR A C 1
ATOM 1658 O O . TYR A 1 222 ? 9.295 -9.267 -7.585 1.00 81.25 222 TYR A O 1
ATOM 1666 N N . GLY A 1 223 ? 10.872 -10.864 -7.623 1.00 70.31 223 GLY A N 1
ATOM 1667 C CA . GLY A 1 223 ? 10.495 -11.477 -6.348 1.00 70.31 223 GLY A CA 1
ATOM 1668 C C . GLY A 1 223 ? 10.633 -10.539 -5.146 1.00 70.31 223 GLY A C 1
ATOM 1669 O O . GLY A 1 223 ? 9.825 -10.626 -4.222 1.00 70.31 223 GLY A O 1
ATOM 1670 N N . SER A 1 224 ? 11.607 -9.626 -5.173 1.00 78.25 224 SER A N 1
ATOM 1671 C CA . SER A 1 224 ? 11.796 -8.634 -4.112 1.00 78.25 224 SER A CA 1
ATOM 1672 C C . SER A 1 224 ? 10.804 -7.473 -4.186 1.00 78.25 224 SER A C 1
ATOM 1674 O O . SER A 1 224 ? 10.415 -6.979 -3.134 1.00 78.25 224 SER A O 1
ATOM 1676 N N . VAL A 1 225 ? 10.370 -7.068 -5.389 1.00 78.94 225 VAL A N 1
ATOM 1677 C CA . VAL A 1 225 ? 9.502 -5.885 -5.588 1.00 78.94 225 VAL A CA 1
ATOM 1678 C C . VAL A 1 225 ? 8.006 -6.177 -5.638 1.00 78.94 225 VAL A C 1
ATOM 1680 O O . VAL A 1 225 ? 7.199 -5.273 -5.453 1.00 78.94 225 VAL A O 1
ATOM 1683 N N . ALA A 1 226 ? 7.607 -7.422 -5.901 1.00 72.31 226 ALA A N 1
ATOM 1684 C CA . ALA A 1 226 ? 6.208 -7.786 -6.116 1.00 72.31 226 ALA A CA 1
ATOM 1685 C C . ALA A 1 226 ? 5.436 -8.037 -4.803 1.00 72.31 226 ALA A C 1
ATOM 1687 O O . ALA A 1 226 ? 5.022 -9.173 -4.548 1.00 72.31 226 ALA A O 1
ATOM 1688 N N . HIS A 1 227 ? 5.219 -6.985 -4.003 1.00 64.31 227 HIS A N 1
ATOM 1689 C CA . HIS A 1 227 ? 4.500 -7.039 -2.721 1.00 64.31 227 HIS A CA 1
ATOM 1690 C C . HIS A 1 227 ? 3.364 -6.031 -2.566 1.00 64.31 227 HIS A C 1
ATOM 1692 O O . HIS A 1 227 ? 3.499 -4.888 -3.051 1.00 64.31 227 HIS A O 1
#